Protein AF-A0A9X2A8V9-F1 (afdb_monomer)

Organism: NCBI:txid2904124

Radius of gyration: 22.28 Å; Cα contacts (8 Å, |Δi|>4): 274; chains: 1; bounding box: 49×91×39 Å

Foldseek 3Di:
DDDDDDDDDDPPPPPPPPPPPPPPDPDFDDDPPALAPQEGDDPLLVVLLSVLVVLPVVCRDAHEYEDEDADPDLDQKAKDWDPVQLPPDLRRTHMYIYGHCFPDDPRHTDHPNPDDSLLSSLVSQLNVLLVVVSSPAHSVRRVVLVVCCVVPLVSQLVSSASSLLSSLLSVSLVSNLVNLCCQLPDPRHDPVSNVSCVSRYQDNVSSVVSNCVNVVVVD

Structure (mmCIF, N/CA/C/O backbone):
data_AF-A0A9X2A8V9-F1
#
_entry.id   AF-A0A9X2A8V9-F1
#
loop_
_atom_site.group_PDB
_atom_site.id
_atom_site.type_symbol
_atom_site.label_atom_id
_atom_site.label_alt_id
_atom_site.label_comp_id
_atom_site.label_asym_id
_atom_sit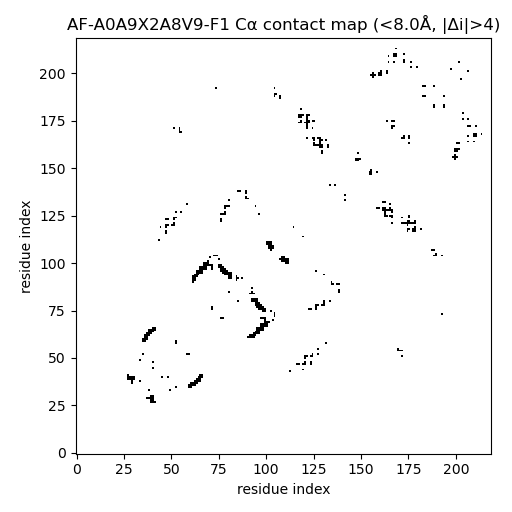e.label_entity_id
_atom_site.label_seq_id
_atom_site.pdbx_PDB_ins_code
_atom_site.Cartn_x
_atom_site.Cartn_y
_atom_site.Cartn_z
_atom_site.occupancy
_atom_site.B_iso_or_equiv
_atom_site.auth_seq_id
_atom_site.auth_comp_id
_atom_site.auth_asym_id
_atom_site.auth_atom_id
_atom_site.pdbx_PDB_model_num
ATOM 1 N N . MET A 1 1 ? -28.757 69.233 1.782 1.00 36.19 1 MET A N 1
ATOM 2 C CA . MET A 1 1 ? -30.141 68.825 1.455 1.00 36.19 1 MET A CA 1
ATOM 3 C C . MET A 1 1 ? -30.073 67.734 0.395 1.00 36.19 1 MET A C 1
ATOM 5 O O . MET A 1 1 ? -29.399 67.976 -0.590 1.00 36.19 1 MET A O 1
ATOM 9 N N . THR A 1 2 ? -30.725 66.585 0.662 1.00 38.69 2 THR A N 1
ATOM 10 C CA . THR A 1 2 ? -31.370 65.618 -0.277 1.00 38.69 2 THR A CA 1
ATOM 11 C C . THR A 1 2 ? -30.566 65.079 -1.477 1.00 38.69 2 THR A C 1
ATOM 13 O O . THR A 1 2 ? -30.021 65.858 -2.235 1.00 38.69 2 THR A O 1
ATOM 16 N N . GLY A 1 3 ? -30.501 63.793 -1.829 1.00 37.38 3 GLY A N 1
ATOM 17 C CA . GLY A 1 3 ? -31.168 62.540 -1.446 1.00 37.38 3 GLY A CA 1
ATOM 18 C C . GLY A 1 3 ? -30.618 61.442 -2.394 1.00 37.38 3 GLY A C 1
ATOM 19 O O . GLY A 1 3 ? -30.235 61.748 -3.515 1.00 37.38 3 GLY A O 1
ATOM 20 N N . ILE A 1 4 ? -30.217 60.267 -1.903 1.00 47.44 4 ILE A N 1
ATOM 21 C CA . ILE A 1 4 ? -30.904 58.956 -1.986 1.00 47.44 4 ILE A CA 1
ATOM 22 C C . ILE A 1 4 ? -31.506 58.578 -3.370 1.00 47.44 4 ILE A C 1
ATOM 24 O O . ILE A 1 4 ? -32.331 59.301 -3.913 1.00 47.44 4 ILE A O 1
ATOM 28 N N . ILE A 1 5 ? -31.209 57.322 -3.769 1.00 45.75 5 ILE A N 1
ATOM 29 C CA . ILE A 1 5 ? -31.973 56.314 -4.563 1.00 45.75 5 ILE A CA 1
ATOM 30 C C . ILE A 1 5 ? -31.360 56.015 -5.960 1.00 45.75 5 ILE A C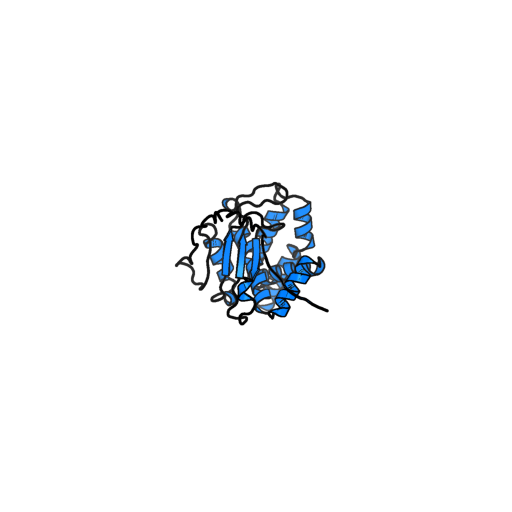 1
ATOM 32 O O . ILE A 1 5 ? -31.379 56.871 -6.826 1.00 45.75 5 ILE A O 1
ATOM 36 N N . ARG A 1 6 ? -30.634 54.901 -6.205 1.00 41.84 6 ARG A N 1
ATOM 37 C CA . ARG A 1 6 ? -30.966 53.448 -6.372 1.00 41.84 6 ARG A CA 1
ATOM 38 C C . ARG A 1 6 ? -31.572 53.044 -7.740 1.00 41.84 6 ARG A C 1
ATOM 40 O O . ARG A 1 6 ? -32.564 53.630 -8.149 1.00 41.84 6 ARG A O 1
ATOM 47 N N . LYS A 1 7 ? -31.077 51.891 -8.254 1.00 39.25 7 LYS A N 1
ATOM 48 C CA . LYS A 1 7 ? -31.520 50.996 -9.373 1.00 39.25 7 LYS A CA 1
ATOM 49 C C . LYS A 1 7 ? -30.733 51.188 -10.689 1.00 39.25 7 LYS A C 1
ATOM 51 O O . LYS A 1 7 ? -30.450 52.315 -11.039 1.00 39.25 7 LYS A O 1
ATOM 56 N N . ALA A 1 8 ? -30.367 50.179 -11.486 1.00 39.53 8 ALA A N 1
ATOM 57 C CA . ALA A 1 8 ? -30.528 48.721 -11.454 1.00 39.53 8 ALA A CA 1
ATOM 58 C C . ALA A 1 8 ? -29.694 48.093 -12.606 1.00 39.53 8 ALA A C 1
ATOM 60 O O . ALA A 1 8 ? -29.621 48.669 -13.681 1.00 39.53 8 ALA A O 1
ATOM 61 N N . TYR A 1 9 ? -29.105 46.922 -12.336 1.00 42.91 9 TYR A N 1
ATOM 62 C CA . TYR A 1 9 ? -28.794 45.768 -13.205 1.00 42.91 9 TYR A CA 1
ATOM 63 C C . TYR A 1 9 ? -28.536 45.931 -14.717 1.00 42.91 9 TYR A C 1
ATOM 65 O O . TYR A 1 9 ? -29.448 46.255 -15.459 1.00 42.91 9 TYR A O 1
ATOM 73 N N . PHE A 1 10 ? -27.366 45.451 -15.168 1.00 39.09 10 PHE A N 1
ATOM 74 C CA . PHE A 1 10 ? -27.235 44.478 -16.272 1.00 39.09 10 PHE A CA 1
ATOM 75 C C . PHE A 1 10 ? -25.863 43.775 -16.164 1.00 39.09 10 PHE A C 1
ATOM 77 O O . PHE A 1 10 ? -24.894 44.153 -16.813 1.00 39.09 10 PHE A O 1
ATOM 84 N N . ILE A 1 11 ? -25.754 42.759 -15.299 1.00 43.91 11 ILE A N 1
ATOM 85 C CA . ILE A 1 11 ? -24.685 41.755 -15.422 1.00 43.91 11 ILE A CA 1
ATOM 86 C C . ILE A 1 11 ? -25.265 40.667 -16.316 1.00 43.91 11 ILE A C 1
ATOM 88 O O . ILE A 1 11 ? -26.129 39.898 -15.897 1.00 43.91 11 ILE A O 1
ATOM 92 N N . LEU A 1 12 ? -24.842 40.665 -17.576 1.00 40.31 12 LEU A N 1
ATOM 93 C CA . LEU A 1 12 ? -25.183 39.627 -18.533 1.00 40.31 12 LEU A CA 1
ATOM 94 C C . LEU A 1 12 ? -24.404 38.360 -18.145 1.00 40.31 12 LEU A C 1
ATOM 96 O O . LEU A 1 12 ? 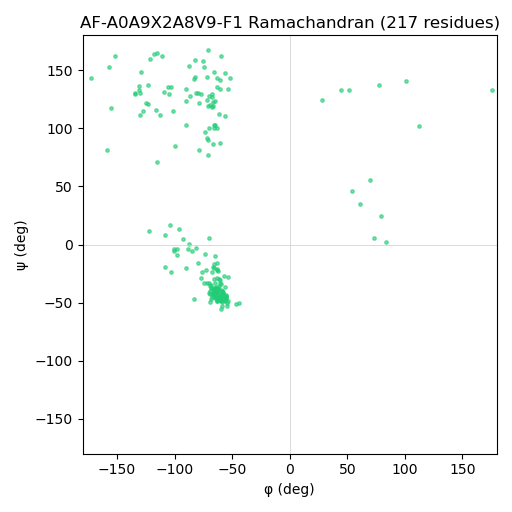-23.249 38.177 -18.521 1.00 40.31 12 LEU A O 1
ATOM 100 N N . SER A 1 13 ? -25.025 37.510 -17.329 1.00 40.19 13 SER A N 1
ATOM 101 C CA . SER A 1 13 ? -24.528 36.171 -17.020 1.00 40.19 13 SER A CA 1
ATOM 102 C C . SER A 1 13 ? -24.563 35.318 -18.285 1.00 40.19 13 SER A C 1
ATOM 104 O O . SER A 1 13 ? -25.607 34.788 -18.661 1.00 40.19 13 SER A O 1
ATOM 106 N N . PHE A 1 14 ? -23.416 35.165 -18.941 1.00 42.00 14 PHE A N 1
ATOM 107 C CA . PHE A 1 14 ? -23.237 34.185 -20.004 1.00 42.00 14 PHE A CA 1
ATOM 108 C C . PHE A 1 14 ? -23.020 32.808 -19.354 1.00 42.00 14 PHE A C 1
ATOM 110 O O . PHE A 1 14 ? -21.895 32.359 -19.141 1.00 42.00 14 PHE A O 1
ATOM 117 N N . PHE A 1 15 ? -24.115 32.150 -18.963 1.00 40.72 15 PHE A N 1
ATOM 118 C CA . PHE A 1 15 ? -24.100 30.726 -18.625 1.00 40.72 15 PHE A CA 1
ATOM 119 C C . PHE A 1 15 ? -23.918 29.939 -19.926 1.00 40.72 15 PHE A C 1
ATOM 121 O O . PHE A 1 15 ? -24.884 29.579 -20.596 1.00 40.72 15 PHE A O 1
ATOM 128 N N . ILE A 1 16 ? -22.666 29.676 -20.301 1.00 43.78 16 ILE A N 1
ATOM 129 C CA . ILE A 1 16 ? -22.372 28.626 -21.276 1.00 43.78 16 ILE A CA 1
ATOM 130 C C . ILE A 1 16 ? -22.666 27.306 -20.569 1.00 43.78 16 ILE A C 1
ATOM 132 O O . ILE A 1 16 ? -21.883 26.830 -19.747 1.00 43.78 16 ILE A O 1
ATOM 136 N N . LEU A 1 17 ? -23.834 26.741 -20.869 1.00 44.97 17 LEU A N 1
ATOM 137 C CA . LEU A 1 17 ? -24.154 25.340 -20.631 1.00 44.97 17 LEU A CA 1
ATOM 138 C C . LEU A 1 17 ? -23.157 24.493 -21.428 1.00 44.97 17 LEU A C 1
ATOM 140 O O . LEU A 1 17 ? -23.402 24.133 -22.575 1.00 44.97 17 LEU A O 1
ATOM 144 N N . VAL A 1 18 ? -22.009 24.194 -20.823 1.00 45.31 18 VAL A N 1
ATOM 145 C CA . VAL A 1 18 ? -21.179 23.076 -21.264 1.00 45.31 18 VAL A CA 1
ATOM 146 C C . VAL A 1 18 ? -21.998 21.823 -20.964 1.00 45.31 18 VAL A C 1
ATOM 148 O O . VAL A 1 18 ? -22.324 21.594 -19.795 1.00 45.31 18 VAL A O 1
ATOM 151 N N . PRO A 1 19 ? -22.367 21.006 -21.965 1.00 47.12 19 PRO A N 1
ATOM 152 C CA . PRO A 1 19 ? -22.967 19.718 -21.687 1.00 47.12 19 PRO A CA 1
ATOM 153 C C . PRO A 1 19 ? -21.919 18.925 -20.913 1.00 47.12 19 PRO A C 1
ATOM 155 O O . PRO A 1 19 ? -20.855 18.598 -21.442 1.00 47.12 19 PRO A O 1
ATOM 158 N N . ALA A 1 20 ? -22.192 18.653 -19.638 1.00 49.78 20 ALA A N 1
ATOM 159 C CA . ALA A 1 20 ? -21.410 17.710 -18.866 1.00 49.78 20 ALA A CA 1
ATOM 160 C C . ALA A 1 20 ? -21.647 16.330 -19.488 1.00 49.78 20 ALA A C 1
ATOM 162 O O . ALA A 1 20 ? -22.553 15.600 -19.093 1.00 49.78 20 ALA A O 1
ATOM 163 N N . CYS A 1 21 ? -20.853 15.990 -20.503 1.00 35.28 21 CYS A N 1
ATOM 164 C CA . CYS A 1 21 ? -20.763 14.640 -21.025 1.00 35.28 21 CYS A CA 1
ATOM 165 C C . CYS A 1 21 ? -20.039 13.806 -19.960 1.00 35.28 21 CYS A C 1
ATOM 167 O O . CYS A 1 21 ? -18.835 13.564 -20.021 1.00 35.28 21 CYS A O 1
ATOM 169 N N . TYR A 1 22 ? -20.770 13.453 -18.901 1.00 42.91 22 TYR A N 1
ATOM 170 C CA . TYR A 1 22 ? -20.354 12.429 -17.961 1.00 42.91 22 TYR A CA 1
ATOM 171 C C . TYR A 1 22 ? -20.355 11.122 -18.745 1.00 42.91 22 TYR A C 1
ATOM 173 O O . TYR A 1 22 ? -21.410 10.552 -19.016 1.00 42.91 22 TYR A O 1
ATOM 181 N N . SER A 1 23 ? -19.172 10.646 -19.132 1.00 38.19 23 SER A N 1
ATOM 182 C CA . SER A 1 23 ? -19.028 9.271 -19.594 1.00 38.19 23 SER A CA 1
ATOM 183 C C . SER A 1 23 ? -19.557 8.360 -18.484 1.00 38.19 23 SER A C 1
ATOM 185 O O . SER A 1 23 ? -18.945 8.283 -17.412 1.00 38.19 23 SER A O 1
ATOM 187 N N . GLN A 1 24 ? -20.698 7.707 -18.706 1.00 37.47 24 GLN A N 1
ATOM 188 C CA . GLN A 1 24 ? -21.200 6.667 -17.817 1.00 37.47 24 GLN A CA 1
ATOM 189 C C . GLN A 1 24 ? -20.186 5.519 -17.842 1.00 37.47 24 GLN A C 1
ATOM 191 O O . GLN A 1 24 ? -20.123 4.741 -18.789 1.00 37.47 24 GLN A O 1
ATOM 196 N N . GLN A 1 25 ? -19.330 5.448 -16.821 1.00 48.03 25 GLN A N 1
ATOM 197 C CA . GLN A 1 25 ? -18.612 4.213 -16.527 1.00 48.03 25 GLN A CA 1
ATOM 198 C C . GLN A 1 25 ? -19.674 3.164 -16.152 1.00 48.03 25 GLN A C 1
ATOM 200 O O . GLN A 1 25 ? -20.588 3.507 -15.395 1.00 48.03 25 GLN A O 1
ATOM 205 N N . PRO A 1 26 ? -19.593 1.921 -16.658 1.00 43.91 26 PRO A N 1
ATOM 206 C CA . PRO A 1 26 ? -20.508 0.866 -16.238 1.00 43.91 26 PRO A CA 1
ATOM 207 C C . PRO A 1 26 ? -20.473 0.746 -14.711 1.00 43.91 26 PRO A C 1
ATOM 209 O O . PRO A 1 26 ? -19.400 0.795 -14.103 1.00 43.91 26 PRO A O 1
ATOM 212 N N . SER A 1 27 ? -21.646 0.658 -14.079 1.00 47.12 27 SER A N 1
ATOM 213 C CA . SER A 1 27 ? -21.747 0.538 -12.626 1.00 47.12 27 SER A CA 1
ATOM 214 C C . SER A 1 27 ? -21.122 -0.786 -12.192 1.00 47.12 27 SER A C 1
ATOM 216 O O . SER A 1 27 ? -21.726 -1.842 -12.369 1.00 47.12 27 SER A O 1
ATOM 218 N N . MET A 1 28 ? -19.904 -0.738 -11.655 1.00 60.75 28 MET A N 1
ATOM 219 C CA . MET A 1 28 ? -19.246 -1.913 -11.088 1.00 60.75 28 MET A CA 1
ATOM 220 C C . MET A 1 28 ? -19.971 -2.308 -9.797 1.00 60.75 28 MET A C 1
ATOM 222 O O . MET A 1 28 ? -20.190 -1.464 -8.925 1.00 60.75 28 MET A O 1
ATOM 226 N N . GLN A 1 29 ? -20.366 -3.574 -9.689 1.00 66.25 29 GLN A N 1
ATOM 227 C CA . GLN A 1 29 ? -21.054 -4.135 -8.525 1.00 66.25 29 GLN A CA 1
ATOM 228 C C . GLN A 1 29 ? -20.146 -5.127 -7.793 1.00 66.25 29 GLN A C 1
ATOM 230 O O . GLN A 1 29 ? -19.138 -5.583 -8.334 1.00 66.25 29 GLN A O 1
ATOM 235 N N . GLN A 1 30 ? -20.486 -5.433 -6.540 1.00 68.94 30 GLN A N 1
ATOM 236 C CA . GLN A 1 30 ? -19.860 -6.542 -5.827 1.00 68.94 30 GLN A CA 1
ATOM 237 C C . GLN A 1 30 ? -20.137 -7.832 -6.593 1.00 68.94 30 GLN A C 1
ATOM 239 O O . GLN A 1 30 ? -21.270 -8.073 -6.994 1.00 68.94 30 GLN A O 1
ATOM 244 N N . LYS A 1 31 ? -19.112 -8.659 -6.785 1.00 68.69 31 LYS A N 1
ATOM 245 C CA . LYS A 1 31 ? -19.283 -9.959 -7.426 1.00 68.69 31 LYS A CA 1
ATOM 246 C C . LYS A 1 31 ? -19.587 -11.026 -6.378 1.00 68.69 31 LYS A C 1
ATOM 248 O O . LYS A 1 31 ? -18.943 -11.100 -5.332 1.00 68.69 31 LYS A O 1
ATOM 253 N N . ASP A 1 32 ? -20.591 -11.844 -6.661 1.00 62.97 32 ASP A N 1
ATOM 254 C CA . ASP A 1 32 ? -21.223 -12.724 -5.667 1.00 62.97 32 ASP A CA 1
ATOM 255 C C . ASP A 1 32 ? -20.270 -13.776 -5.082 1.00 62.97 32 ASP A C 1
ATOM 257 O O . ASP A 1 32 ? -20.468 -14.260 -3.973 1.00 62.97 32 ASP A O 1
ATOM 261 N N . SER A 1 33 ? -19.183 -14.098 -5.790 1.00 64.94 33 SER A N 1
ATOM 262 C CA . SER A 1 33 ? -18.171 -15.038 -5.306 1.00 64.94 33 SER A CA 1
ATOM 263 C C . SER A 1 33 ? -17.256 -14.491 -4.196 1.00 64.94 33 SER A C 1
ATOM 265 O O . SER A 1 33 ? -16.468 -15.264 -3.649 1.00 64.94 33 SER A O 1
ATOM 267 N N . LEU A 1 34 ? -17.296 -13.191 -3.850 1.00 68.56 34 LEU A N 1
ATOM 268 C CA . LEU A 1 34 ? -16.462 -12.664 -2.758 1.00 68.56 34 LEU A CA 1
ATOM 269 C C . LEU A 1 34 ? -17.116 -13.030 -1.433 1.00 68.56 34 LEU A C 1
ATOM 271 O O . LEU A 1 34 ? -18.196 -12.549 -1.107 1.00 68.56 34 LEU A O 1
ATOM 275 N N . LYS A 1 35 ? -16.375 -13.748 -0.588 1.00 76.56 35 LYS A N 1
ATOM 276 C CA . LYS A 1 35 ? -16.719 -13.917 0.834 1.00 76.56 35 LYS A CA 1
ATOM 277 C C . LYS A 1 35 ? -16.538 -12.628 1.662 1.00 76.56 35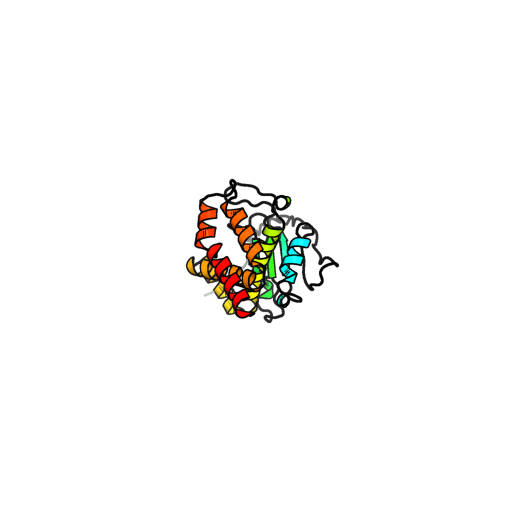 LYS A C 1
ATOM 279 O O . LYS A 1 35 ? -16.6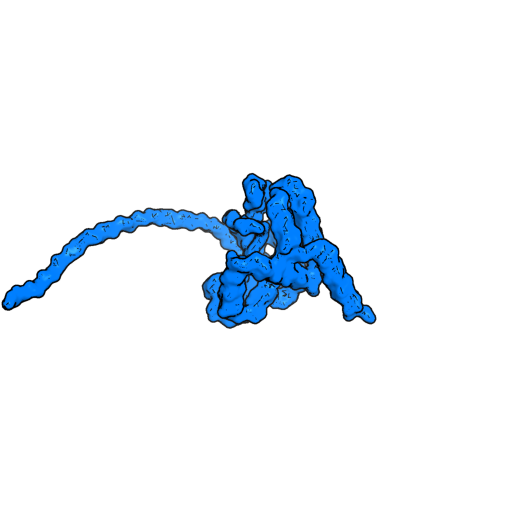59 -12.659 2.886 1.00 76.56 35 LYS A O 1
ATOM 284 N N . PHE A 1 36 ? -16.221 -11.512 1.003 1.00 79.50 36 PHE A N 1
ATOM 285 C CA . PHE A 1 36 ? -16.005 -10.191 1.584 1.00 79.50 36 PHE A CA 1
ATOM 286 C C . PHE A 1 36 ? -17.186 -9.282 1.276 1.00 79.50 36 PHE A C 1
ATOM 288 O O . PHE A 1 36 ? -17.627 -9.189 0.133 1.00 79.50 36 PHE A O 1
ATOM 295 N N . ASN A 1 37 ? -17.637 -8.549 2.287 1.00 85.94 37 ASN A N 1
ATOM 296 C CA . ASN A 1 37 ? -18.744 -7.617 2.148 1.00 85.94 37 ASN A CA 1
ATOM 297 C C . ASN A 1 37 ? -18.241 -6.242 1.697 1.00 85.94 37 ASN A C 1
ATOM 299 O O . ASN A 1 37 ? -17.110 -5.846 2.001 1.00 85.94 37 ASN A O 1
ATOM 303 N N . ASN A 1 38 ? -19.106 -5.476 1.030 1.00 90.44 38 ASN A N 1
ATOM 304 C CA . ASN A 1 38 ? -18.871 -4.074 0.673 1.00 90.44 38 ASN A CA 1
ATOM 305 C C . ASN A 1 38 ? -17.651 -3.864 -0.242 1.00 90.44 38 ASN A C 1
ATOM 307 O O . ASN A 1 38 ? -16.940 -2.861 -0.120 1.00 90.44 38 ASN A O 1
ATOM 311 N N . LYS A 1 39 ? -17.387 -4.816 -1.143 1.00 94.12 39 LYS A N 1
ATOM 312 C CA . LYS A 1 39 ? -16.274 -4.744 -2.096 1.00 94.12 39 LYS A CA 1
ATOM 313 C C . LYS A 1 39 ? -16.797 -4.521 -3.501 1.00 94.12 39 LYS A C 1
ATOM 315 O O . LYS A 1 39 ? -17.669 -5.247 -3.954 1.00 94.12 39 LYS A O 1
ATOM 320 N N . ILE A 1 40 ? -16.233 -3.552 -4.206 1.00 94.69 40 ILE A N 1
ATOM 321 C CA . ILE A 1 40 ? -16.482 -3.358 -5.638 1.00 94.69 40 ILE A CA 1
ATOM 322 C C . ILE A 1 40 ? -15.153 -3.578 -6.341 1.00 94.69 40 ILE A C 1
ATOM 324 O O . ILE A 1 40 ? -14.209 -2.834 -6.087 1.00 94.69 40 ILE A O 1
ATOM 328 N N . VAL A 1 41 ? -15.070 -4.606 -7.182 1.00 93.19 41 VAL A N 1
ATOM 329 C CA . VAL A 1 41 ? -13.819 -5.047 -7.807 1.00 93.19 41 VAL A CA 1
ATOM 330 C C . VAL A 1 41 ? -14.058 -5.294 -9.300 1.00 93.19 41 VAL A C 1
ATOM 332 O O . VAL A 1 41 ? -15.008 -6.001 -9.633 1.00 93.19 41 VAL A O 1
ATOM 335 N N . PRO A 1 42 ? -13.229 -4.746 -10.206 1.00 90.56 42 PRO A N 1
ATOM 336 C CA . PRO A 1 42 ? -13.294 -5.070 -11.626 1.00 90.56 42 PRO A CA 1
ATOM 337 C C . PRO A 1 42 ? -13.042 -6.558 -11.895 1.00 90.56 42 PRO A C 1
ATOM 339 O O . PRO A 1 42 ? -12.137 -7.153 -11.312 1.00 90.56 42 PRO A O 1
ATOM 342 N N . ASP A 1 43 ? -13.776 -7.139 -12.847 1.00 88.44 43 ASP A N 1
ATOM 343 C CA . ASP A 1 43 ? -13.671 -8.570 -13.173 1.00 88.44 43 ASP A CA 1
ATOM 344 C C . ASP A 1 43 ? -12.257 -9.026 -13.538 1.00 88.44 43 ASP A C 1
ATOM 346 O O . ASP A 1 43 ? -11.850 -10.124 -13.165 1.00 88.44 43 ASP A O 1
ATOM 350 N N . VAL A 1 44 ? -11.508 -8.164 -14.226 1.00 88.50 44 VAL A N 1
ATOM 351 C CA . VAL A 1 44 ? -10.166 -8.451 -14.754 1.00 88.50 44 VAL A CA 1
ATOM 352 C C . VAL A 1 44 ? -9.093 -8.675 -13.685 1.00 88.50 44 VAL A C 1
ATOM 354 O O . VAL A 1 44 ? -8.075 -9.267 -14.000 1.00 88.50 44 VAL A O 1
ATOM 357 N N . ILE A 1 45 ? -9.315 -8.222 -12.447 1.00 91.44 45 ILE A N 1
ATOM 358 C CA . ILE A 1 45 ? -8.386 -8.415 -11.311 1.00 91.44 45 ILE A CA 1
ATOM 359 C C . ILE A 1 45 ? -9.050 -9.139 -10.140 1.00 91.44 45 ILE A C 1
ATOM 361 O O . ILE A 1 45 ? -8.581 -9.103 -9.002 1.00 91.44 45 ILE A O 1
ATOM 365 N N . TRP A 1 46 ? -10.235 -9.696 -10.380 1.00 92.12 46 TRP A N 1
ATOM 366 C CA . TRP A 1 46 ? -11.084 -10.226 -9.327 1.00 92.12 46 TRP A CA 1
ATOM 367 C C . TRP A 1 46 ? -10.375 -11.272 -8.468 1.00 92.12 46 TRP A C 1
ATOM 369 O O . TRP A 1 46 ? -10.523 -11.287 -7.245 1.00 92.12 46 TRP A O 1
ATOM 379 N N . ARG A 1 47 ? -9.648 -12.175 -9.129 1.00 93.25 47 ARG A N 1
ATOM 380 C CA . ARG A 1 47 ? -9.000 -13.315 -8.489 1.00 93.25 47 ARG A CA 1
ATOM 381 C C . ARG A 1 47 ? -7.862 -12.833 -7.599 1.00 93.25 47 ARG A C 1
ATOM 383 O O . ARG A 1 47 ? -7.797 -13.227 -6.442 1.00 93.25 47 ARG A O 1
ATOM 390 N N . GLU A 1 48 ? -7.040 -11.940 -8.125 1.00 96.06 48 GLU A N 1
ATOM 391 C CA . GLU A 1 48 ? -5.898 -11.319 -7.465 1.00 96.06 48 GLU A CA 1
ATOM 392 C C . GLU A 1 48 ? -6.363 -10.523 -6.243 1.00 96.06 48 GLU A C 1
ATOM 394 O O . GLU A 1 48 ? -5.856 -10.709 -5.139 1.00 96.06 48 GLU A O 1
ATOM 399 N N . ALA A 1 49 ? -7.407 -9.706 -6.413 1.00 96.06 49 ALA A N 1
ATOM 400 C CA . ALA A 1 49 ? -8.003 -8.946 -5.322 1.00 96.06 49 ALA A CA 1
ATOM 401 C C . ALA A 1 49 ? -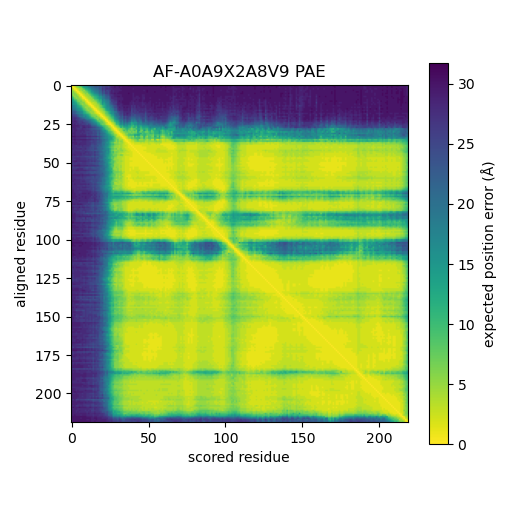8.605 -9.853 -4.241 1.00 96.06 49 ALA A C 1
ATOM 403 O O . ALA A 1 49 ? -8.487 -9.542 -3.058 1.00 96.06 49 ALA A O 1
ATOM 404 N N . TYR A 1 50 ? -9.244 -10.967 -4.618 1.00 95.25 50 TYR A N 1
ATOM 405 C CA . TYR A 1 50 ? -9.760 -11.940 -3.654 1.00 95.25 50 TYR A CA 1
ATOM 406 C C . TYR A 1 50 ? -8.641 -12.601 -2.851 1.00 95.25 50 TYR A C 1
ATOM 408 O O . TYR A 1 50 ? -8.765 -12.692 -1.630 1.00 95.25 50 TYR A O 1
ATOM 416 N N . VAL A 1 51 ? -7.566 -13.032 -3.520 1.00 97.00 51 VAL A N 1
ATOM 417 C CA . VAL A 1 51 ? -6.400 -13.620 -2.852 1.00 97.00 51 VAL A CA 1
ATOM 418 C C . VAL A 1 51 ? -5.811 -12.604 -1.886 1.00 97.00 51 VAL A C 1
ATOM 420 O O . VAL A 1 51 ? -5.804 -12.879 -0.693 1.00 97.00 51 VAL A O 1
ATOM 423 N N . ALA A 1 52 ? -5.455 -11.401 -2.342 1.00 98.12 52 ALA A N 1
ATOM 424 C CA . ALA A 1 52 ? -4.904 -10.368 -1.467 1.00 98.12 52 ALA A CA 1
ATOM 425 C C . ALA A 1 52 ? -5.831 -10.059 -0.277 1.00 98.12 52 ALA A C 1
ATOM 427 O O . ALA A 1 52 ? -5.388 -10.082 0.864 1.00 98.12 52 ALA A O 1
ATOM 428 N N . LEU A 1 53 ? -7.138 -9.865 -0.500 1.00 97.44 53 LEU A N 1
ATOM 429 C CA . LEU A 1 53 ? -8.102 -9.623 0.583 1.00 97.44 53 LEU A CA 1
ATOM 430 C C . LEU A 1 53 ? -8.178 -10.775 1.593 1.00 97.44 53 LEU A C 1
ATOM 432 O O . LEU A 1 53 ? -8.411 -10.511 2.770 1.00 97.44 53 LEU A O 1
ATOM 436 N N . SER A 1 54 ? -7.984 -12.028 1.164 1.00 96.38 54 SER A N 1
ATOM 437 C CA . SER A 1 54 ? -8.021 -13.198 2.054 1.00 96.38 54 SER A CA 1
ATOM 438 C C . SER A 1 54 ? -6.944 -13.175 3.141 1.00 96.38 54 SER A C 1
ATOM 440 O O . SER A 1 54 ? -7.168 -13.749 4.204 1.00 96.38 54 SER A O 1
ATOM 442 N N . HIS A 1 55 ? -5.856 -12.434 2.915 1.00 97.44 55 HIS A N 1
ATOM 443 C CA . HIS A 1 55 ? -4.803 -12.189 3.898 1.00 97.44 55 HIS A CA 1
ATOM 444 C C . HIS A 1 55 ? -5.166 -11.102 4.923 1.00 97.44 55 HIS A C 1
ATOM 446 O O . HIS A 1 55 ? -4.542 -11.051 5.972 1.00 97.44 55 HIS A O 1
ATOM 452 N N . TYR A 1 56 ? -6.196 -10.277 4.677 1.00 97.00 56 TYR A N 1
ATOM 453 C CA . TYR A 1 56 ? -6.632 -9.185 5.565 1.00 97.00 56 TYR A CA 1
ATOM 454 C C . TYR A 1 56 ? -8.049 -9.423 6.121 1.00 97.00 56 TYR A C 1
ATOM 456 O O . TYR A 1 56 ? -9.008 -8.737 5.722 1.00 97.00 56 TYR A O 1
ATOM 464 N N . PRO A 1 57 ? -8.243 -10.385 7.042 1.00 94.81 57 PRO A N 1
ATOM 465 C CA . PRO A 1 57 ? -9.554 -10.663 7.634 1.00 94.81 57 PRO A CA 1
ATOM 466 C C . PRO A 1 57 ? -10.180 -9.438 8.325 1.00 94.81 57 PRO A C 1
ATOM 468 O O . PRO A 1 57 ? -11.404 -9.288 8.350 1.00 94.81 57 PRO A O 1
ATOM 471 N N . GLU A 1 58 ? -9.373 -8.501 8.816 1.00 94.88 58 GLU A N 1
ATOM 472 C CA . GLU A 1 58 ? -9.789 -7.246 9.445 1.00 94.88 58 GLU A CA 1
ATOM 473 C C . GLU A 1 58 ? -10.495 -6.299 8.466 1.00 94.88 58 GLU A C 1
ATOM 475 O O . GLU A 1 58 ? -11.225 -5.394 8.883 1.00 94.88 58 GLU A O 1
ATOM 480 N N . LEU A 1 59 ? -10.288 -6.489 7.160 1.00 95.12 59 LEU A N 1
ATOM 481 C CA . LEU A 1 59 ? -10.925 -5.716 6.097 1.00 95.12 59 LEU A CA 1
ATOM 482 C C . LEU A 1 59 ? -12.211 -6.365 5.577 1.00 95.12 59 LEU A C 1
ATOM 484 O O . LEU A 1 59 ? -12.827 -5.813 4.657 1.00 95.12 59 LEU A O 1
ATOM 488 N N . LYS A 1 60 ? -12.672 -7.476 6.173 1.00 92.50 60 LYS A N 1
ATOM 489 C CA . LYS A 1 60 ? -13.861 -8.225 5.732 1.00 92.50 60 LYS A CA 1
ATOM 490 C C . LYS A 1 60 ? -15.072 -7.337 5.454 1.00 92.50 60 LYS A C 1
ATOM 492 O O . LYS A 1 60 ? -15.613 -7.383 4.349 1.00 92.50 60 LYS A O 1
ATOM 497 N N . ASP A 1 61 ? -15.426 -6.478 6.406 1.00 92.06 61 ASP A N 1
ATOM 498 C CA . ASP A 1 61 ? -16.602 -5.601 6.318 1.00 92.06 61 ASP A CA 1
ATOM 499 C C . ASP A 1 61 ? -16.276 -4.156 5.913 1.00 92.06 61 ASP A C 1
ATOM 501 O O . ASP A 1 61 ? -17.185 -3.362 5.658 1.00 92.06 61 ASP A O 1
ATOM 505 N N . THR A 1 62 ? -14.989 -3.812 5.804 1.00 93.56 62 THR A N 1
ATOM 506 C CA . THR A 1 62 ? -14.535 -2.477 5.394 1.00 93.56 62 THR A CA 1
ATOM 507 C C . THR A 1 62 ? -14.940 -2.190 3.945 1.00 93.56 62 THR A C 1
ATOM 509 O O . THR A 1 62 ? -14.548 -2.946 3.056 1.00 93.56 62 THR A O 1
ATOM 512 N N . PRO A 1 63 ? -15.675 -1.102 3.647 1.00 94.88 63 PRO A N 1
ATOM 513 C CA . PRO A 1 63 ? -16.009 -0.767 2.270 1.00 94.88 63 PRO A CA 1
ATOM 514 C C . PRO A 1 63 ? -14.776 -0.347 1.462 1.00 94.88 63 PRO A C 1
ATOM 516 O O . PRO A 1 63 ? -14.147 0.670 1.771 1.00 94.88 63 PRO A O 1
ATOM 519 N N . ILE A 1 64 ? -14.456 -1.094 0.405 1.00 96.69 64 ILE A N 1
ATOM 520 C CA . ILE A 1 64 ? -13.304 -0.840 -0.474 1.00 96.69 64 ILE A CA 1
ATOM 521 C C . ILE A 1 64 ? -13.770 -0.972 -1.917 1.00 96.69 64 ILE A C 1
ATOM 523 O O . ILE A 1 64 ? -14.413 -1.951 -2.295 1.00 96.69 64 ILE A O 1
ATOM 527 N N . GLU A 1 65 ? -13.453 0.026 -2.727 1.00 96.19 65 GLU A N 1
ATOM 528 C CA . GLU A 1 65 ? -13.814 0.031 -4.134 1.00 96.19 65 GLU A CA 1
ATOM 529 C C . GLU A 1 65 ? -12.575 0.226 -5.003 1.00 96.19 65 GLU A C 1
ATOM 531 O O . GLU A 1 65 ? -11.869 1.228 -4.897 1.00 96.19 65 GLU A O 1
ATOM 536 N N . PHE A 1 66 ? -12.341 -0.738 -5.883 1.00 95.56 66 PHE A N 1
ATOM 537 C CA . PHE A 1 66 ? -11.260 -0.734 -6.849 1.00 95.56 66 PHE A CA 1
ATOM 538 C C . PHE A 1 66 ? -11.765 -0.072 -8.128 1.00 95.56 66 PHE A C 1
ATOM 540 O O . PHE A 1 66 ? -12.789 -0.470 -8.691 1.00 95.56 66 PHE A O 1
ATOM 547 N N . ARG A 1 67 ? -11.078 0.975 -8.583 1.00 92.62 67 ARG A N 1
ATOM 548 C CA . ARG A 1 67 ? -11.470 1.718 -9.782 1.00 92.62 67 ARG A CA 1
ATOM 549 C C . ARG A 1 67 ? -10.307 1.908 -10.716 1.00 92.62 67 ARG A C 1
ATOM 551 O O . ARG A 1 67 ? -9.270 2.446 -10.347 1.00 92.62 67 ARG A O 1
ATOM 558 N N . PHE A 1 68 ? -10.566 1.625 -11.979 1.00 89.19 68 PHE A N 1
ATOM 559 C CA . PHE A 1 68 ? -9.691 2.088 -13.026 1.00 89.19 68 PHE A CA 1
ATOM 560 C C . PHE A 1 68 ? -9.747 3.607 -13.168 1.00 89.19 68 PHE A C 1
ATOM 562 O O . PHE A 1 68 ? -10.823 4.196 -13.297 1.00 89.19 68 PHE A O 1
ATOM 569 N N . LYS A 1 69 ? -8.578 4.239 -13.186 1.00 84.81 69 LYS A N 1
ATOM 570 C CA . LYS A 1 69 ? -8.419 5.675 -13.395 1.00 84.81 69 LYS A CA 1
ATOM 571 C C . LYS A 1 69 ? -7.354 5.890 -14.462 1.00 84.81 69 LYS A C 1
ATOM 573 O O . LYS A 1 69 ? -6.326 5.228 -14.453 1.00 84.81 69 LYS A O 1
ATOM 578 N N . LYS A 1 70 ? -7.611 6.803 -15.399 1.00 71.44 70 LYS A N 1
ATOM 579 C CA . LYS A 1 70 ? -6.577 7.253 -16.336 1.00 71.44 70 LYS A CA 1
ATOM 580 C C . LYS A 1 70 ? -5.665 8.230 -15.586 1.00 71.44 70 LYS A C 1
ATOM 582 O O . LYS A 1 70 ? -6.178 9.169 -14.974 1.00 71.44 70 LYS A O 1
ATOM 587 N N . ASN A 1 71 ? -4.353 8.022 -15.651 1.00 69.12 71 ASN A N 1
ATOM 588 C CA . ASN A 1 71 ? -3.317 8.941 -15.163 1.00 69.12 71 ASN A CA 1
ATOM 589 C C . ASN A 1 71 ? -3.227 9.081 -13.631 1.00 69.12 71 ASN A C 1
ATOM 591 O O . ASN A 1 71 ? -3.284 10.192 -13.090 1.00 69.12 71 ASN A O 1
ATOM 595 N N . ILE A 1 72 ? -3.050 7.974 -12.911 1.00 74.81 72 ILE A N 1
ATOM 596 C CA . ILE A 1 72 ? -2.453 8.031 -11.569 1.00 74.81 72 ILE A CA 1
ATOM 597 C C . ILE A 1 72 ? -0.981 8.402 -11.760 1.00 74.81 72 ILE A C 1
ATOM 599 O O . ILE A 1 72 ? -0.249 7.725 -12.479 1.00 74.81 72 ILE A O 1
ATOM 603 N N . LYS A 1 73 ? -0.564 9.527 -11.177 1.00 70.00 73 LYS A N 1
ATOM 604 C CA . LYS A 1 73 ? 0.805 10.027 -11.321 1.00 70.00 73 LYS A CA 1
ATOM 605 C C . LYS A 1 73 ? 1.715 9.278 -10.348 1.00 70.00 73 LYS A C 1
ATOM 607 O O . LYS A 1 73 ? 1.437 9.296 -9.155 1.00 70.00 73 LYS A O 1
ATOM 612 N N . LYS A 1 74 ? 2.845 8.760 -10.846 1.00 77.50 74 LYS A N 1
ATOM 613 C CA . LYS A 1 74 ? 3.973 8.205 -10.062 1.00 77.50 74 LYS A CA 1
ATOM 614 C C . LYS A 1 74 ? 3.754 6.835 -9.398 1.00 77.50 74 LYS A C 1
ATOM 616 O O . LYS A 1 74 ? 4.646 6.402 -8.673 1.00 77.50 74 LYS A O 1
ATOM 621 N N . SER A 1 75 ? 2.628 6.160 -9.630 1.00 81.12 75 SER A N 1
ATOM 622 C CA . SER A 1 75 ? 2.374 4.810 -9.106 1.00 81.12 75 SER A CA 1
ATOM 623 C C . SER A 1 75 ? 1.427 4.009 -10.006 1.00 81.12 75 SER A C 1
ATOM 625 O O . SER A 1 75 ? 0.743 4.568 -10.870 1.00 81.12 75 SER A O 1
ATOM 627 N N . PHE A 1 76 ? 1.417 2.684 -9.828 1.00 86.38 76 PHE A N 1
ATOM 628 C CA . PHE A 1 76 ? 0.533 1.775 -10.566 1.00 86.38 76 PHE A CA 1
ATOM 629 C C . PHE A 1 76 ? -0.855 1.710 -9.928 1.00 86.38 76 PHE A C 1
ATOM 631 O O . PHE A 1 76 ? -1.871 1.861 -10.614 1.00 86.38 76 PHE A O 1
ATOM 638 N N . MET A 1 77 ? -0.877 1.548 -8.605 1.00 92.31 77 MET A N 1
ATOM 639 C CA . MET A 1 77 ? -2.070 1.641 -7.782 1.00 92.31 77 MET A CA 1
ATOM 640 C C . MET A 1 77 ? -1.950 2.794 -6.779 1.00 92.31 77 MET A C 1
ATOM 642 O O . MET A 1 77 ? -0.891 3.409 -6.638 1.00 92.31 77 MET A O 1
ATOM 646 N N . GLN A 1 78 ? -3.082 3.189 -6.199 1.00 93.69 78 GLN A N 1
ATOM 647 C CA . GLN A 1 78 ? -3.121 4.196 -5.144 1.00 93.69 78 GLN A CA 1
ATOM 648 C C . GLN A 1 78 ? -4.369 4.037 -4.270 1.00 93.69 78 GLN A C 1
ATOM 650 O O . GLN A 1 78 ? -5.496 4.257 -4.734 1.00 93.69 78 GLN A O 1
ATOM 655 N N . ALA A 1 79 ? -4.171 3.756 -2.989 1.00 95.88 79 ALA A N 1
ATOM 656 C CA . ALA A 1 79 ? -5.198 3.755 -1.967 1.00 95.88 79 ALA A CA 1
ATOM 657 C C . ALA A 1 79 ? -5.475 5.171 -1.447 1.00 95.88 79 ALA A C 1
ATOM 659 O O . ALA A 1 79 ? -4.588 6.008 -1.290 1.00 95.88 79 ALA A O 1
ATOM 660 N N . GLN A 1 80 ? -6.741 5.453 -1.139 1.00 94.56 80 GLN A N 1
ATOM 661 C CA . GLN A 1 80 ? -7.130 6.668 -0.427 1.00 94.56 80 GLN A CA 1
ATOM 662 C C . GLN A 1 80 ? -8.484 6.516 0.287 1.00 94.56 80 GLN A C 1
ATOM 664 O O . GLN A 1 80 ? -9.373 5.794 -0.181 1.00 94.56 80 GLN A O 1
ATOM 669 N N . PRO A 1 81 ? -8.724 7.252 1.385 1.00 94.06 81 PRO A N 1
ATOM 670 C CA . PRO A 1 81 ? -10.064 7.402 1.941 1.00 94.06 81 PRO A CA 1
ATOM 671 C C . PRO A 1 81 ? -11.003 8.112 0.952 1.00 94.06 81 PRO A C 1
ATOM 673 O O . PRO A 1 81 ? -10.621 9.078 0.288 1.00 94.06 81 PRO A O 1
ATOM 676 N N . LYS A 1 82 ? -12.281 7.715 0.893 1.00 92.75 82 LYS A N 1
ATOM 677 C CA . LYS A 1 82 ? -13.297 8.522 0.196 1.00 92.75 82 LYS A CA 1
ATOM 678 C C . LYS A 1 82 ? -13.501 9.832 0.958 1.00 92.75 82 LYS A C 1
ATOM 680 O O . LYS A 1 82 ? -13.907 9.809 2.119 1.00 92.75 82 LYS A O 1
ATOM 685 N N . ILE A 1 83 ? -13.295 10.968 0.286 1.00 82.00 83 ILE A N 1
ATOM 686 C CA . ILE A 1 83 ? -13.328 12.302 0.912 1.00 82.00 83 ILE A CA 1
ATOM 687 C C . ILE A 1 83 ? -14.649 12.570 1.652 1.00 82.00 83 ILE A C 1
ATOM 689 O O . ILE A 1 83 ? -14.638 12.971 2.813 1.00 82.00 83 ILE A O 1
ATOM 693 N N . GLY A 1 84 ? -15.794 12.238 1.044 1.00 76.25 84 GLY A N 1
ATOM 694 C CA . GLY A 1 84 ? -17.114 12.385 1.682 1.00 76.25 84 GLY A CA 1
ATOM 695 C C . GLY A 1 84 ? -17.339 11.492 2.916 1.00 76.25 84 GLY A C 1
ATOM 696 O O . GLY A 1 84 ? -18.325 11.655 3.630 1.00 76.25 84 GLY A O 1
ATOM 697 N N . GLY A 1 85 ? -16.441 10.538 3.179 1.00 73.88 85 GLY A N 1
ATOM 698 C CA . GLY A 1 85 ? -16.470 9.643 4.334 1.00 73.88 85 GLY A CA 1
ATOM 699 C C . GLY A 1 85 ? -15.572 10.069 5.499 1.00 73.88 85 GLY A C 1
ATOM 700 O O . GLY A 1 85 ? -15.691 9.478 6.568 1.00 73.88 85 GLY A O 1
ATOM 701 N N . LEU A 1 86 ? -14.706 11.080 5.344 1.00 78.06 86 LEU A N 1
ATOM 702 C CA . LEU A 1 86 ? -13.727 11.474 6.375 1.00 78.06 86 LEU A CA 1
ATOM 703 C C . LEU A 1 86 ? -14.374 11.929 7.694 1.00 78.06 86 LEU A C 1
ATOM 705 O O . LEU A 1 86 ? -13.803 11.705 8.762 1.00 78.06 86 LEU A O 1
ATOM 709 N N . PHE A 1 87 ? -15.579 12.503 7.643 1.00 77.50 87 PHE A N 1
ATOM 710 C CA . PHE A 1 87 ? -16.341 12.930 8.827 1.00 77.50 87 PHE A CA 1
ATOM 711 C C . PHE A 1 87 ? -17.179 11.811 9.465 1.00 77.50 87 PHE A C 1
ATOM 713 O O . PHE A 1 87 ? -17.776 12.007 10.523 1.00 77.50 87 PHE A O 1
ATOM 720 N N . LYS A 1 88 ? -17.236 10.622 8.851 1.00 82.62 88 LYS A N 1
ATOM 721 C CA . LYS A 1 88 ? -17.921 9.466 9.439 1.00 82.62 88 LYS A CA 1
ATOM 722 C C . LYS A 1 88 ? -17.076 8.860 10.564 1.00 82.62 88 LYS A C 1
ATOM 724 O O . LYS A 1 88 ? -15.849 8.989 10.593 1.00 82.62 88 LYS A O 1
ATOM 729 N N . LYS A 1 89 ? -17.737 8.127 11.471 1.00 83.81 89 LYS A N 1
ATOM 730 C CA . LYS A 1 89 ? -17.061 7.262 12.456 1.00 83.81 89 LYS A CA 1
ATOM 731 C C . LYS A 1 89 ? -16.079 6.334 11.732 1.00 83.81 89 LYS A C 1
ATOM 733 O O . LYS A 1 89 ? -16.417 5.845 10.657 1.00 83.81 89 LYS A O 1
ATOM 738 N N . ARG A 1 90 ? -14.917 6.049 12.339 1.00 85.25 90 ARG A N 1
ATOM 739 C CA . ARG A 1 90 ? -13.839 5.216 11.755 1.00 85.25 90 ARG A CA 1
ATOM 740 C C . ARG A 1 90 ? -14.363 3.945 11.073 1.00 85.25 90 ARG A C 1
ATOM 742 O O . ARG A 1 90 ? -14.108 3.746 9.894 1.00 85.25 90 ARG A O 1
ATOM 749 N N . LYS A 1 91 ? -15.205 3.174 11.771 1.00 82.75 91 LYS A N 1
ATOM 750 C CA . LYS A 1 91 ? -15.820 1.929 11.273 1.00 82.75 91 LYS A CA 1
ATOM 751 C C . LYS A 1 91 ? -16.757 2.072 10.060 1.00 82.75 91 LYS A C 1
ATOM 753 O O . LYS A 1 91 ? -17.084 1.080 9.431 1.00 82.75 91 LYS A O 1
ATOM 758 N N . ASN A 1 92 ? -17.202 3.289 9.747 1.00 85.62 92 ASN A N 1
ATOM 759 C CA . ASN A 1 92 ? -18.115 3.590 8.638 1.00 85.62 92 ASN A CA 1
ATOM 760 C C . ASN A 1 92 ? -17.402 4.314 7.481 1.00 85.62 92 ASN A C 1
ATOM 762 O O . ASN A 1 92 ? -18.063 4.845 6.580 1.00 85.62 92 ASN A O 1
ATOM 766 N N . ARG A 1 93 ? -16.070 4.428 7.537 1.00 92.56 93 ARG A N 1
ATOM 767 C CA . ARG A 1 93 ? -15.278 4.989 6.444 1.00 92.56 93 ARG A CA 1
ATOM 768 C C . ARG A 1 93 ? -15.183 3.981 5.311 1.00 92.56 93 ARG A C 1
ATOM 770 O O . ARG A 1 93 ? -15.262 2.779 5.514 1.00 92.56 93 ARG A O 1
ATOM 777 N N . SER A 1 94 ? -15.019 4.509 4.113 1.00 94.38 94 SER A N 1
ATOM 778 C CA . SER A 1 94 ? -14.914 3.742 2.879 1.00 94.38 94 SER A CA 1
ATOM 779 C C . SER A 1 94 ? -13.687 4.201 2.115 1.00 94.38 94 SER A C 1
ATOM 781 O O . SER A 1 94 ? -13.373 5.396 2.141 1.00 94.38 94 SER A O 1
ATOM 783 N N . TYR A 1 95 ? -13.065 3.289 1.388 1.00 96.62 95 TYR A N 1
ATOM 784 C CA . TYR A 1 95 ? -11.791 3.507 0.720 1.00 96.62 95 TYR A CA 1
ATOM 785 C C . TYR A 1 95 ? -11.917 3.282 -0.785 1.00 96.62 95 TYR A C 1
ATOM 787 O O . TYR A 1 95 ? -12.873 2.665 -1.268 1.00 96.62 95 TYR A O 1
ATOM 795 N N . LEU A 1 96 ? -10.971 3.847 -1.523 1.00 96.50 96 LEU A N 1
ATOM 796 C CA . LEU A 1 96 ? -10.786 3.638 -2.950 1.00 96.50 96 LEU A CA 1
ATOM 797 C C . LEU A 1 96 ? -9.375 3.122 -3.177 1.00 96.50 96 LEU A C 1
ATOM 799 O O . LEU A 1 96 ? -8.447 3.674 -2.595 1.00 96.50 96 LEU A O 1
ATOM 803 N N . ILE A 1 97 ? -9.239 2.136 -4.053 1.00 97.06 97 ILE A N 1
ATOM 804 C CA . ILE A 1 97 ? -7.961 1.757 -4.650 1.00 97.06 97 ILE A CA 1
ATOM 805 C C . ILE A 1 97 ? -8.068 2.102 -6.129 1.00 97.06 97 ILE A C 1
ATOM 807 O O . ILE A 1 97 ? -8.878 1.531 -6.862 1.00 97.06 97 ILE A O 1
ATOM 811 N N . PHE A 1 98 ? -7.315 3.105 -6.561 1.00 94.12 98 PHE A N 1
ATOM 812 C CA . PHE A 1 98 ? -7.210 3.424 -7.973 1.00 94.12 98 PHE A CA 1
ATOM 813 C C . PHE A 1 98 ? -6.176 2.532 -8.636 1.00 94.12 98 PHE A C 1
ATOM 815 O O . PHE A 1 98 ? -5.143 2.251 -8.047 1.00 94.12 98 PHE A O 1
ATOM 822 N N . ILE A 1 99 ? -6.461 2.128 -9.869 1.00 90.06 99 ILE A N 1
ATOM 823 C CA . ILE A 1 99 ? -5.585 1.291 -10.683 1.00 90.06 99 ILE A CA 1
ATOM 824 C C . ILE A 1 99 ? -5.439 1.950 -12.046 1.00 90.06 99 ILE A C 1
ATOM 826 O O . ILE A 1 99 ? -6.433 2.333 -12.677 1.00 90.06 99 ILE A O 1
ATOM 830 N N . ASN A 1 100 ? -4.207 2.095 -12.509 1.00 83.94 100 ASN A N 1
ATOM 831 C CA . ASN A 1 100 ? -3.947 2.524 -13.872 1.00 83.94 100 ASN A CA 1
ATOM 832 C C . ASN A 1 100 ? -4.307 1.384 -14.842 1.00 83.94 100 ASN A C 1
ATOM 834 O O . ASN A 1 100 ? -3.800 0.276 -14.713 1.00 83.94 100 ASN A O 1
ATOM 838 N N . LYS A 1 101 ? -5.192 1.644 -15.821 1.00 69.69 101 LYS A N 1
ATOM 839 C CA . LYS A 1 101 ? -5.457 0.678 -16.920 1.00 69.69 101 LYS A CA 1
ATOM 840 C C . LYS A 1 101 ? -4.238 0.491 -17.813 1.00 69.69 101 LYS A C 1
ATOM 842 O O . LYS A 1 101 ? -4.000 -0.598 -18.311 1.00 69.69 101 LYS A O 1
ATOM 847 N N . GLU A 1 102 ? -3.540 1.597 -18.027 1.00 65.88 102 GLU A N 1
ATOM 848 C CA . GLU A 1 102 ? -2.300 1.689 -18.774 1.00 65.88 102 GLU A CA 1
ATOM 849 C C . GLU A 1 102 ? -1.281 2.300 -17.815 1.00 65.88 102 GLU A C 1
ATOM 851 O O . GLU A 1 102 ? -1.521 3.387 -17.278 1.00 65.88 102 GLU A O 1
ATOM 856 N N . PHE A 1 103 ? -0.182 1.603 -17.542 1.00 59.22 103 PHE A N 1
ATOM 857 C CA . PHE A 1 103 ? 0.898 2.172 -16.742 1.00 59.22 103 PHE A CA 1
ATOM 858 C C . PHE A 1 103 ? 1.645 3.193 -17.593 1.00 59.22 103 PHE A C 1
ATOM 860 O O . PHE A 1 103 ? 2.475 2.810 -18.405 1.00 59.22 103 PHE A O 1
ATOM 867 N N . SER A 1 104 ? 1.304 4.473 -17.445 1.00 52.78 104 SER A N 1
ATOM 868 C CA . SER A 1 104 ? 2.043 5.580 -18.047 1.00 52.78 104 SER A CA 1
ATOM 869 C C . SER A 1 104 ? 2.964 6.210 -17.016 1.00 52.78 104 SER A C 1
ATOM 871 O O . SER A 1 104 ? 2.593 7.180 -16.346 1.00 52.78 104 SER A O 1
ATOM 873 N N . ILE A 1 105 ? 4.153 5.637 -16.863 1.00 53.34 105 ILE A N 1
ATOM 874 C CA . ILE A 1 105 ? 5.266 6.327 -16.219 1.00 53.34 105 ILE A CA 1
ATOM 875 C C . ILE A 1 105 ? 6.168 6.812 -17.336 1.00 53.34 105 ILE A C 1
ATOM 877 O O . ILE A 1 105 ? 6.714 5.999 -18.067 1.00 53.34 105 ILE A O 1
ATOM 881 N N . GLU A 1 106 ? 6.266 8.135 -17.472 1.00 55.78 106 GLU A N 1
ATOM 882 C CA . GLU A 1 106 ? 7.221 8.770 -18.389 1.00 55.78 106 GLU A CA 1
ATOM 883 C C . GLU A 1 106 ? 7.105 8.239 -19.838 1.00 55.78 106 GLU A C 1
ATOM 885 O O . GLU A 1 106 ? 8.102 7.943 -20.478 1.00 55.78 106 GLU A O 1
ATOM 890 N N . ASP A 1 107 ? 5.862 8.145 -20.337 1.00 55.38 107 ASP A N 1
ATOM 891 C CA . ASP A 1 107 ? 5.467 7.859 -21.736 1.00 55.38 107 ASP A CA 1
ATOM 892 C C . ASP A 1 107 ? 5.402 6.387 -22.198 1.00 55.38 107 ASP A C 1
ATOM 894 O O . ASP A 1 107 ? 5.002 6.111 -23.332 1.00 55.38 107 ASP A O 1
ATOM 898 N N . GLU A 1 108 ? 5.660 5.425 -21.315 1.00 56.31 108 GLU A N 1
ATOM 899 C CA . GLU A 1 108 ? 5.463 3.992 -21.591 1.00 56.31 108 GLU A CA 1
ATOM 900 C C . GLU A 1 108 ? 3.998 3.552 -21.388 1.00 56.31 108 GLU A C 1
ATOM 902 O O . GLU A 1 108 ? 3.221 4.234 -20.726 1.00 56.31 108 GLU A O 1
ATOM 907 N N . LYS A 1 109 ? 3.566 2.435 -21.989 1.00 62.69 109 LYS A N 1
ATOM 908 C CA . LYS A 1 109 ? 2.207 1.887 -21.801 1.00 62.69 109 LYS A CA 1
ATOM 909 C C . LYS A 1 109 ? 2.272 0.407 -21.464 1.00 62.69 109 LYS A C 1
ATOM 911 O O . LYS A 1 109 ? 2.586 -0.414 -22.325 1.00 62.69 109 LYS A O 1
ATOM 916 N N . PHE A 1 110 ? 1.917 0.067 -20.229 1.00 63.91 110 PHE A N 1
ATOM 917 C CA . PHE A 1 110 ? 1.773 -1.321 -19.788 1.00 63.91 110 PHE A CA 1
ATOM 918 C C . PHE A 1 110 ? 0.298 -1.710 -19.663 1.00 63.91 110 PHE A C 1
ATOM 920 O O . PHE A 1 110 ? -0.457 -0.999 -19.002 1.00 63.91 110 PHE A O 1
ATOM 927 N N . ASP A 1 111 ? -0.104 -2.829 -20.265 1.00 71.69 111 ASP A N 1
ATOM 928 C CA . ASP A 1 111 ? -1.452 -3.389 -20.122 1.00 71.69 111 ASP A CA 1
ATOM 929 C C . ASP A 1 111 ? -1.504 -4.296 -18.887 1.00 71.69 111 ASP A C 1
ATOM 931 O O . ASP A 1 111 ? -0.686 -5.204 -18.746 1.00 71.69 111 ASP A O 1
ATOM 935 N N . ILE A 1 112 ? -2.474 -4.070 -17.998 1.00 76.12 112 ILE A N 1
ATOM 936 C CA . ILE A 1 112 ? -2.663 -4.866 -16.776 1.00 76.12 112 ILE A CA 1
ATOM 937 C C . ILE A 1 112 ? -2.769 -6.377 -17.039 1.00 76.12 112 ILE A C 1
ATOM 939 O O . ILE A 1 112 ? -2.380 -7.169 -16.187 1.00 76.12 112 ILE A O 1
ATOM 943 N N . SER A 1 113 ? -3.243 -6.780 -18.222 1.00 74.50 113 SER A N 1
ATOM 944 C CA . SER A 1 113 ? -3.330 -8.188 -18.636 1.00 74.50 113 SER A CA 1
ATOM 945 C C . SER A 1 113 ? -1.973 -8.880 -18.796 1.00 74.50 113 SER A C 1
ATOM 947 O O . SER A 1 113 ? -1.922 -10.106 -18.820 1.00 74.50 113 SER A O 1
ATOM 949 N N . MET A 1 114 ? -0.883 -8.113 -18.887 1.00 78.50 114 MET A N 1
ATOM 950 C CA . MET A 1 114 ? 0.483 -8.620 -19.043 1.00 78.50 114 MET A CA 1
ATOM 951 C C . MET A 1 114 ? 1.239 -8.686 -17.708 1.00 78.50 114 MET A C 1
ATOM 953 O O . MET A 1 114 ? 2.388 -9.128 -17.686 1.00 78.50 114 MET A O 1
ATOM 957 N N . VAL A 1 115 ? 0.635 -8.224 -16.603 1.00 86.62 115 VAL A N 1
ATOM 958 C CA . VAL A 1 115 ? 1.245 -8.312 -15.270 1.00 86.62 115 VAL A CA 1
ATOM 959 C C . VAL A 1 115 ? 1.036 -9.735 -14.734 1.00 86.62 115 VAL A C 1
ATOM 961 O O . VAL A 1 115 ? -0.105 -10.205 -14.733 1.00 86.62 115 VAL A O 1
ATOM 964 N N . PRO A 1 116 ? 2.083 -10.417 -14.235 1.00 93.12 116 PRO A N 1
ATOM 965 C CA . PRO A 1 116 ? 1.921 -11.689 -13.535 1.00 93.12 116 PRO A CA 1
ATOM 966 C C . PRO A 1 116 ? 0.961 -11.584 -12.338 1.00 93.12 116 PRO A C 1
ATOM 968 O O . PRO A 1 116 ? 0.877 -10.552 -11.668 1.00 93.12 116 PRO A O 1
ATOM 971 N N . SER A 1 117 ? 0.230 -12.661 -12.048 1.00 94.88 117 SER A N 1
ATOM 972 C CA . SER A 1 117 ? -0.826 -12.650 -11.023 1.00 94.88 117 SER A CA 1
ATOM 973 C C . SER A 1 117 ? -0.256 -12.368 -9.626 1.00 94.88 117 SER A C 1
ATOM 975 O O . SER A 1 117 ? -0.805 -11.558 -8.883 1.00 94.88 117 SER A O 1
ATOM 977 N N . GLU A 1 118 ? 0.896 -12.951 -9.294 1.00 96.88 118 GLU A N 1
ATOM 978 C CA . GLU A 1 118 ? 1.624 -12.744 -8.040 1.00 96.88 118 GLU A CA 1
ATOM 979 C C . GLU A 1 118 ? 2.070 -11.290 -7.834 1.00 96.88 118 GLU A C 1
ATOM 981 O O . GLU A 1 118 ? 1.983 -10.774 -6.720 1.00 96.88 118 GLU A O 1
ATOM 986 N N . VAL A 1 119 ? 2.442 -10.595 -8.912 1.00 95.56 119 VAL A N 1
ATOM 987 C CA . VAL A 1 119 ? 2.806 -9.171 -8.888 1.00 95.56 119 VAL A CA 1
ATOM 988 C C . VAL A 1 119 ? 1.570 -8.304 -8.631 1.00 95.56 119 VAL A C 1
ATOM 990 O O . VAL A 1 119 ? 1.602 -7.376 -7.825 1.00 95.56 119 VAL A O 1
ATOM 993 N N . LEU A 1 120 ? 0.434 -8.620 -9.265 1.00 95.38 120 LEU A N 1
ATOM 994 C CA . LEU A 1 120 ? -0.827 -7.926 -8.981 1.00 95.38 120 LEU A CA 1
ATOM 995 C C . LEU A 1 120 ? -1.298 -8.153 -7.542 1.00 95.38 120 LEU A C 1
ATOM 997 O O . LEU A 1 120 ? -1.774 -7.211 -6.909 1.00 95.38 120 LEU A O 1
ATOM 1001 N N . ILE A 1 121 ? -1.162 -9.375 -7.021 1.00 98.31 121 ILE A N 1
ATOM 1002 C CA . ILE A 1 121 ? -1.491 -9.691 -5.626 1.00 98.31 121 ILE A CA 1
ATOM 1003 C C . ILE A 1 121 ? -0.615 -8.865 -4.678 1.00 98.31 121 ILE A C 1
ATOM 1005 O O . ILE A 1 121 ? -1.152 -8.292 -3.732 1.00 98.31 121 ILE A O 1
ATOM 1009 N N . GLY A 1 122 ? 0.689 -8.748 -4.949 1.00 98.06 122 GLY A N 1
ATOM 1010 C CA . GLY A 1 122 ? 1.614 -7.948 -4.143 1.00 98.06 122 GLY A CA 1
ATOM 1011 C C . GLY A 1 122 ? 1.269 -6.460 -4.151 1.00 98.06 122 GLY A C 1
ATOM 1012 O O . GLY A 1 122 ? 1.109 -5.866 -3.084 1.00 98.06 122 GLY A O 1
ATOM 1013 N N . TRP A 1 123 ? 1.032 -5.869 -5.328 1.00 96.75 123 TRP A N 1
ATOM 1014 C CA . TRP A 1 123 ? 0.553 -4.485 -5.419 1.00 96.75 123 TRP A CA 1
ATOM 1015 C C . TRP A 1 123 ? -0.758 -4.267 -4.665 1.00 96.75 123 TRP A C 1
ATOM 1017 O O . TRP A 1 123 ? -0.872 -3.307 -3.910 1.00 96.75 123 TRP A O 1
ATOM 1027 N N . ILE A 1 124 ? -1.746 -5.153 -4.820 1.00 98.12 124 ILE A N 1
ATOM 1028 C CA . ILE A 1 124 ? -3.012 -5.023 -4.086 1.00 98.12 124 IL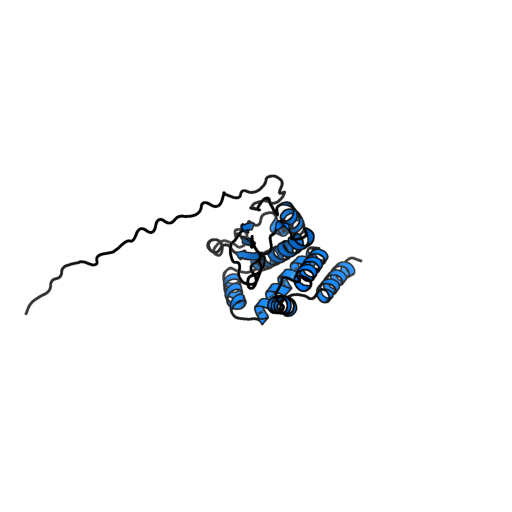E A CA 1
ATOM 1029 C C . ILE A 1 124 ? -2.779 -5.166 -2.577 1.00 98.12 124 ILE A C 1
ATOM 1031 O O . ILE A 1 124 ? -3.358 -4.400 -1.811 1.00 98.12 124 ILE A O 1
ATOM 1035 N N . GLY A 1 125 ? -1.929 -6.102 -2.150 1.00 98.56 125 GLY A N 1
ATOM 1036 C CA . GLY A 1 125 ? -1.527 -6.275 -0.754 1.00 98.56 125 GLY A CA 1
ATOM 1037 C C . GLY A 1 125 ? -0.965 -4.990 -0.156 1.00 98.56 125 GLY A C 1
ATOM 1038 O O . GLY A 1 125 ? -1.468 -4.508 0.857 1.00 98.56 125 GLY A O 1
ATOM 1039 N N . HIS A 1 126 ? -0.013 -4.362 -0.843 1.00 98.38 126 HIS A N 1
ATOM 1040 C CA . HIS A 1 126 ? 0.537 -3.065 -0.454 1.00 98.38 126 HIS A CA 1
ATOM 1041 C C . HIS A 1 126 ? -0.562 -1.998 -0.262 1.00 98.38 126 HIS A C 1
ATOM 1043 O O . HIS A 1 126 ? -0.645 -1.348 0.783 1.00 98.38 126 HIS A O 1
ATOM 1049 N N . GLU A 1 127 ? -1.488 -1.865 -1.218 1.00 98.25 127 GLU A N 1
ATOM 1050 C CA . GLU A 1 127 ? -2.595 -0.902 -1.110 1.00 98.25 127 GLU A CA 1
ATOM 1051 C C . GLU A 1 127 ? -3.562 -1.212 0.046 1.00 98.25 127 GLU A C 1
ATOM 1053 O O . GLU A 1 127 ? -4.118 -0.303 0.675 1.00 98.25 127 GLU A O 1
ATOM 1058 N N . LEU A 1 128 ? -3.773 -2.492 0.363 1.00 98.56 128 LEU A N 1
ATOM 1059 C CA . LEU A 1 128 ? -4.530 -2.904 1.545 1.00 98.56 128 LEU A CA 1
ATOM 1060 C C . LEU A 1 128 ? -3.771 -2.565 2.838 1.00 98.56 128 LEU A C 1
ATOM 1062 O O . LEU A 1 128 ? -4.407 -2.134 3.803 1.00 98.56 128 LEU A O 1
ATOM 1066 N N . GLY A 1 129 ? -2.437 -2.644 2.838 1.00 98.31 129 GLY A N 1
ATOM 1067 C CA . GLY A 1 129 ? -1.570 -2.166 3.920 1.00 98.31 129 GLY A CA 1
ATOM 1068 C C . GLY A 1 129 ? -1.757 -0.675 4.219 1.00 98.31 129 GLY A C 1
ATOM 1069 O O . GLY A 1 129 ? -1.951 -0.289 5.374 1.00 98.31 129 GLY A O 1
ATOM 1070 N N . HIS A 1 130 ? -1.843 0.171 3.188 1.00 98.00 130 HIS A N 1
ATOM 1071 C CA . HIS A 1 130 ? -2.239 1.573 3.368 1.00 98.00 130 HIS A CA 1
ATOM 1072 C C . HIS A 1 130 ? -3.626 1.716 4.011 1.00 98.00 130 HIS A C 1
ATOM 1074 O O . HIS A 1 130 ? -3.823 2.548 4.899 1.00 98.00 130 HIS A O 1
ATOM 1080 N N . ILE A 1 131 ? -4.605 0.902 3.603 1.00 97.88 131 ILE A N 1
ATOM 1081 C CA . ILE A 1 131 ? -5.947 0.939 4.202 1.00 97.88 131 ILE A CA 1
ATOM 1082 C C . ILE A 1 131 ? -5.912 0.528 5.680 1.00 97.88 131 ILE A C 1
ATOM 1084 O O . ILE A 1 131 ? -6.640 1.135 6.474 1.00 97.88 131 ILE A O 1
ATOM 1088 N N . MET A 1 132 ? -5.071 -0.435 6.068 1.00 97.56 132 MET A N 1
ATOM 1089 C CA . MET A 1 132 ? -4.859 -0.796 7.475 1.00 97.56 132 MET A CA 1
ATOM 1090 C C . MET A 1 132 ? -4.365 0.407 8.287 1.00 97.56 132 MET A C 1
ATOM 1092 O O . MET A 1 132 ? -5.012 0.777 9.269 1.00 97.56 132 MET A O 1
ATOM 1096 N N . ASP A 1 133 ? -3.336 1.116 7.812 1.00 95.50 133 ASP A N 1
ATOM 1097 C CA . ASP A 1 133 ? -2.859 2.353 8.450 1.00 95.50 133 ASP A CA 1
ATOM 1098 C C . ASP A 1 133 ? -3.962 3.431 8.530 1.00 95.50 133 ASP A C 1
ATOM 1100 O O . ASP A 1 133 ? -4.181 4.084 9.557 1.00 95.50 133 ASP A O 1
ATOM 1104 N N . TYR A 1 134 ? -4.745 3.604 7.462 1.00 95.00 134 TYR A N 1
ATOM 1105 C CA . TYR A 1 134 ? -5.798 4.619 7.433 1.00 95.00 134 TYR A CA 1
ATOM 1106 C C . TYR A 1 134 ? -6.937 4.362 8.426 1.00 95.00 134 TYR A C 1
ATOM 1108 O O . TYR A 1 134 ? -7.608 5.312 8.857 1.00 95.00 134 TYR A O 1
ATOM 1116 N N . ARG A 1 135 ? -7.220 3.096 8.746 1.00 92.06 135 ARG A N 1
ATOM 1117 C CA . ARG A 1 135 ? -8.305 2.705 9.660 1.00 92.06 135 ARG A CA 1
ATOM 1118 C C . ARG A 1 135 ? -8.030 3.129 11.097 1.00 92.06 135 ARG A C 1
ATOM 1120 O O . ARG A 1 135 ? -8.951 3.618 11.761 1.00 92.06 135 ARG A O 1
ATOM 1127 N N . GLU A 1 136 ? -6.776 3.056 11.524 1.00 90.31 136 GLU A N 1
ATOM 1128 C CA . GLU A 1 136 ? -6.368 3.398 12.891 1.00 90.31 136 GLU A CA 1
ATOM 1129 C C . GLU A 1 136 ? -6.321 4.920 13.131 1.00 90.31 136 GLU A C 1
ATOM 1131 O O . GLU A 1 136 ? -6.540 5.444 14.236 1.00 90.31 136 GLU A O 1
ATOM 1136 N N . ARG A 1 137 ? -6.167 5.700 12.059 1.00 91.94 137 ARG A N 1
ATOM 1137 C CA . ARG A 1 137 ? -6.047 7.161 12.142 1.00 91.94 137 ARG A CA 1
ATOM 1138 C C . ARG A 1 137 ? -7.361 7.863 12.497 1.00 91.94 137 ARG A C 1
ATOM 1140 O O . ARG A 1 137 ? -8.470 7.490 12.099 1.00 91.94 137 ARG A O 1
ATOM 1147 N N . SER A 1 138 ? -7.264 8.939 13.278 1.00 91.81 138 SER A N 1
ATOM 1148 C CA . SER A 1 138 ? -8.386 9.870 13.486 1.00 91.81 138 SER A CA 1
ATOM 1149 C C . SER A 1 138 ? -8.652 10.677 12.206 1.00 91.81 138 SER A C 1
ATOM 1151 O O . SER A 1 138 ? -7.846 10.657 11.280 1.00 91.81 138 SER A O 1
ATOM 1153 N N . SER A 1 139 ? -9.785 11.383 12.106 1.00 90.44 139 SER A N 1
ATOM 1154 C CA . SER A 1 139 ? -10.075 12.186 10.901 1.00 90.44 139 SER A CA 1
ATOM 1155 C C . SER A 1 139 ? -9.045 13.304 10.705 1.00 90.44 139 SER A C 1
ATOM 1157 O O . SER A 1 139 ? -8.560 13.499 9.595 1.00 90.44 139 SER A O 1
ATOM 1159 N N . ALA A 1 140 ? -8.647 13.974 11.793 1.00 91.00 140 ALA A N 1
ATOM 1160 C CA . ALA A 1 140 ? -7.553 14.944 11.776 1.00 91.00 140 ALA A CA 1
ATOM 1161 C C . ALA A 1 140 ? -6.208 14.280 11.430 1.00 91.00 140 ALA A C 1
ATOM 1163 O O . ALA A 1 140 ? -5.438 14.828 10.649 1.00 91.00 140 ALA A O 1
ATOM 1164 N N . GLY A 1 141 ? -5.957 13.070 11.945 1.00 92.56 141 GLY A N 1
ATOM 1165 C CA . GLY A 1 141 ? -4.756 12.294 11.635 1.00 92.56 141 GLY A CA 1
ATOM 1166 C C . GLY A 1 141 ? -4.648 11.898 10.160 1.00 92.56 141 GLY A C 1
ATOM 1167 O O . GLY A 1 141 ? -3.556 11.950 9.609 1.00 92.56 141 GLY A O 1
ATOM 1168 N N . LEU A 1 142 ? -5.762 11.561 9.501 1.00 92.25 142 LEU A N 1
ATOM 1169 C CA . LEU A 1 142 ? -5.799 11.292 8.057 1.00 92.25 142 LEU A CA 1
ATOM 1170 C C . LEU A 1 142 ? -5.571 12.550 7.220 1.00 92.25 142 LEU A C 1
ATOM 1172 O O . LEU A 1 142 ? -4.864 12.499 6.217 1.00 92.25 142 LEU A O 1
ATOM 1176 N N . LEU A 1 143 ? -6.148 13.682 7.629 1.00 91.69 143 LEU A N 1
ATOM 1177 C CA . LEU A 1 143 ? -5.894 14.955 6.958 1.00 91.69 143 LEU A CA 1
ATOM 1178 C C . LEU A 1 143 ? -4.411 15.330 7.060 1.00 91.69 143 LEU A C 1
ATOM 1180 O O . LEU A 1 143 ? -3.782 15.673 6.062 1.00 91.69 143 LEU A O 1
ATOM 1184 N N . TRP A 1 144 ? -3.845 15.210 8.262 1.00 93.88 144 TRP A N 1
ATOM 1185 C CA . TRP A 1 144 ? -2.435 15.486 8.509 1.00 93.88 144 TRP A CA 1
ATOM 1186 C C . TRP A 1 144 ? -1.509 14.516 7.776 1.00 93.88 144 TRP A C 1
ATOM 1188 O O . TRP A 1 144 ? -0.502 14.944 7.214 1.00 93.88 144 TRP A O 1
ATOM 1198 N N . PHE A 1 145 ? -1.881 13.233 7.720 1.00 93.88 145 PHE A N 1
ATOM 1199 C CA . PHE A 1 145 ? -1.209 12.236 6.893 1.00 93.88 145 PHE A CA 1
ATOM 1200 C C . PHE A 1 145 ? -1.151 12.703 5.438 1.00 93.88 145 PHE A C 1
ATOM 1202 O O . PHE A 1 145 ? -0.062 12.801 4.888 1.00 93.88 145 PHE A O 1
ATOM 1209 N N . GLY A 1 146 ? -2.290 13.084 4.848 1.00 92.69 146 GLY A N 1
ATOM 1210 C CA . GLY A 1 146 ? -2.345 13.551 3.461 1.00 92.69 146 GLY A CA 1
ATOM 1211 C C . GLY A 1 146 ? -1.455 14.770 3.200 1.00 92.69 146 GLY A C 1
ATOM 1212 O O . GLY A 1 146 ? -0.742 14.800 2.202 1.00 92.69 146 GLY A O 1
ATOM 1213 N N . ILE A 1 147 ? -1.434 15.745 4.118 1.00 93.69 147 ILE A N 1
ATOM 1214 C CA . ILE A 1 147 ? -0.567 16.934 4.019 1.00 93.69 147 ILE A CA 1
ATOM 1215 C C . ILE A 1 147 ? 0.914 16.543 4.057 1.00 93.69 147 ILE A C 1
ATOM 1217 O O . ILE A 1 147 ? 1.698 16.993 3.220 1.00 93.69 147 ILE A O 1
ATOM 1221 N N . LYS A 1 148 ? 1.324 15.705 5.013 1.00 94.69 148 LYS A N 1
ATOM 1222 C CA . LYS A 1 148 ? 2.724 15.279 5.126 1.00 94.69 148 LYS A CA 1
ATOM 1223 C C . LYS A 1 148 ? 3.156 14.408 3.952 1.00 94.69 148 LYS A C 1
ATOM 1225 O O . LYS A 1 148 ? 4.262 14.581 3.453 1.00 94.69 148 LYS A O 1
ATOM 1230 N N . TYR A 1 149 ? 2.272 13.538 3.478 1.00 92.56 149 TYR A N 1
ATOM 1231 C CA . TYR A 1 149 ? 2.535 12.643 2.359 1.00 92.56 149 TYR A CA 1
ATOM 1232 C C . TYR A 1 149 ? 2.808 13.407 1.053 1.00 92.56 149 TYR A C 1
ATOM 1234 O O . TYR A 1 149 ? 3.583 12.954 0.223 1.00 92.56 149 TYR A O 1
ATOM 1242 N N . ILE A 1 150 ? 2.250 14.609 0.870 1.00 91.12 150 ILE A N 1
ATOM 1243 C CA . ILE A 1 150 ? 2.570 15.441 -0.306 1.00 91.12 150 ILE A CA 1
ATOM 1244 C C . ILE A 1 150 ? 3.756 16.396 -0.093 1.00 91.12 150 ILE A C 1
ATOM 1246 O O . ILE A 1 150 ? 4.323 16.869 -1.076 1.00 91.12 150 ILE A O 1
ATOM 1250 N N . THR A 1 151 ? 4.127 16.707 1.155 1.00 92.81 151 THR A N 1
ATOM 1251 C CA . THR A 1 151 ? 5.135 17.743 1.472 1.00 92.81 151 THR A CA 1
ATOM 1252 C C . THR A 1 151 ? 6.474 17.201 1.974 1.00 92.81 151 THR A C 1
ATOM 1254 O O . THR A 1 151 ? 7.467 17.920 1.905 1.00 92.81 151 THR A O 1
ATOM 1257 N N . SER A 1 152 ? 6.541 15.959 2.463 1.00 95.31 152 SER A N 1
ATOM 1258 C CA . SER A 1 152 ? 7.736 15.402 3.107 1.00 95.31 152 SER A CA 1
ATOM 1259 C C . SER A 1 152 ? 8.155 14.073 2.491 1.00 95.31 152 SER A C 1
ATOM 1261 O O . SER A 1 152 ? 7.479 13.059 2.645 1.00 95.31 152 SER A O 1
ATOM 1263 N N . LYS A 1 153 ? 9.335 14.058 1.861 1.00 93.62 153 LYS A N 1
ATOM 1264 C CA . LYS A 1 153 ? 9.929 12.845 1.281 1.00 93.62 153 LYS A CA 1
ATOM 1265 C C . LYS A 1 153 ? 10.155 11.745 2.325 1.00 93.62 153 LYS A C 1
ATOM 1267 O O . LYS A 1 153 ? 9.873 10.584 2.056 1.00 93.62 153 LYS A O 1
ATOM 1272 N N . ASN A 1 154 ? 10.607 12.115 3.524 1.00 95.44 154 ASN A N 1
ATOM 1273 C CA . ASN A 1 154 ? 10.806 11.157 4.613 1.00 95.44 154 ASN A CA 1
ATOM 1274 C C . ASN A 1 154 ? 9.480 10.553 5.076 1.00 95.44 154 ASN A C 1
ATOM 1276 O O . ASN A 1 154 ? 9.412 9.353 5.301 1.00 95.44 154 ASN A O 1
ATOM 1280 N N . TYR A 1 155 ? 8.415 11.358 5.132 1.00 94.94 155 TYR A N 1
ATOM 1281 C CA . TYR A 1 155 ? 7.101 10.851 5.518 1.00 94.94 155 TYR A CA 1
ATOM 1282 C C . TYR A 1 155 ? 6.484 9.939 4.455 1.00 94.94 155 TYR A C 1
ATOM 1284 O O . TYR A 1 155 ? 5.789 8.991 4.800 1.00 94.94 155 TYR A O 1
ATOM 1292 N N . ILE A 1 156 ? 6.749 10.202 3.169 1.00 95.38 156 ILE A N 1
ATOM 1293 C CA . ILE A 1 156 ? 6.398 9.262 2.096 1.00 95.38 156 ILE A CA 1
ATOM 1294 C C . ILE A 1 156 ? 7.104 7.931 2.352 1.00 95.38 156 ILE A C 1
ATOM 1296 O O . ILE A 1 156 ? 6.433 6.916 2.438 1.00 95.38 156 ILE A O 1
ATOM 1300 N N . ARG A 1 157 ? 8.429 7.941 2.554 1.00 96.50 157 ARG A N 1
ATOM 1301 C CA . ARG A 1 157 ? 9.205 6.720 2.831 1.00 96.50 157 ARG A CA 1
ATOM 1302 C C . ARG A 1 157 ? 8.663 5.948 4.038 1.00 96.50 157 ARG A C 1
ATOM 1304 O O . ARG A 1 157 ? 8.505 4.739 3.963 1.00 96.50 157 ARG A O 1
ATOM 1311 N N . GLU A 1 158 ? 8.353 6.633 5.136 1.00 96.50 158 GLU A N 1
ATOM 1312 C CA . GLU A 1 158 ? 7.734 6.009 6.315 1.00 96.50 158 GLU A CA 1
ATOM 1313 C C . GLU A 1 158 ? 6.388 5.350 5.976 1.00 96.50 158 GLU A C 1
ATOM 1315 O O . GLU A 1 158 ? 6.130 4.227 6.401 1.00 96.50 158 GLU A O 1
ATOM 1320 N N . ALA A 1 159 ? 5.538 6.030 5.203 1.00 96.38 159 ALA A N 1
ATOM 1321 C CA . ALA A 1 159 ? 4.220 5.527 4.829 1.00 96.38 159 ALA A CA 1
ATOM 1322 C C . ALA A 1 159 ? 4.281 4.337 3.856 1.00 96.38 159 ALA A C 1
ATOM 1324 O O . ALA A 1 159 ? 3.533 3.380 4.046 1.00 96.38 159 ALA A O 1
ATOM 1325 N N . GLU A 1 160 ? 5.158 4.383 2.847 1.00 97.12 160 GLU A N 1
ATOM 1326 C CA . GLU A 1 160 ? 5.357 3.278 1.898 1.00 97.12 160 GLU A CA 1
ATOM 1327 C C . GLU A 1 160 ? 5.923 2.043 2.606 1.00 97.12 160 GLU A C 1
ATOM 1329 O O . GLU A 1 160 ? 5.394 0.945 2.454 1.00 97.12 160 GLU A O 1
ATOM 1334 N N . ARG A 1 161 ? 6.944 2.224 3.455 1.00 98.00 161 ARG A N 1
ATOM 1335 C CA . ARG A 1 161 ? 7.534 1.114 4.217 1.00 98.00 161 ARG A CA 1
ATOM 1336 C C . ARG A 1 161 ? 6.543 0.520 5.209 1.00 98.00 161 ARG A C 1
ATOM 1338 O O . ARG A 1 161 ? 6.500 -0.693 5.349 1.00 98.00 161 ARG A O 1
ATOM 1345 N N . ALA A 1 162 ? 5.702 1.339 5.845 1.00 97.38 162 ALA A N 1
ATOM 1346 C CA . ALA A 1 162 ? 4.633 0.829 6.702 1.00 97.38 162 ALA A CA 1
ATOM 1347 C C . ALA A 1 162 ? 3.621 -0.026 5.920 1.00 97.38 162 ALA A C 1
ATOM 1349 O O . ALA A 1 162 ? 3.157 -1.040 6.438 1.00 97.38 162 ALA A O 1
ATOM 1350 N N . ALA A 1 163 ? 3.280 0.355 4.685 1.00 97.94 163 ALA A N 1
ATOM 1351 C CA . ALA A 1 163 ? 2.396 -0.439 3.835 1.00 97.94 163 ALA A CA 1
ATOM 1352 C C . ALA A 1 163 ? 3.026 -1.781 3.433 1.00 97.94 163 ALA A C 1
ATOM 1354 O O . ALA A 1 163 ? 2.353 -2.808 3.552 1.00 97.94 163 ALA A O 1
ATOM 1355 N N . ASP A 1 164 ? 4.311 -1.792 3.060 1.00 98.19 164 ASP A N 1
ATOM 1356 C CA . ASP A 1 164 ? 5.057 -3.031 2.808 1.00 98.19 164 ASP A CA 1
ATOM 1357 C C . ASP A 1 164 ? 5.097 -3.915 4.064 1.00 98.19 164 ASP A C 1
ATOM 1359 O O . ASP A 1 164 ? 4.751 -5.090 3.992 1.00 98.19 164 ASP A O 1
ATOM 1363 N N . THR A 1 165 ? 5.420 -3.355 5.237 1.00 97.81 165 THR A N 1
ATOM 1364 C CA . THR A 1 165 ? 5.419 -4.099 6.507 1.00 97.81 165 THR A CA 1
ATOM 1365 C C . THR A 1 165 ? 4.048 -4.699 6.812 1.00 97.81 165 THR A C 1
ATOM 1367 O O . THR A 1 165 ? 3.968 -5.862 7.195 1.00 97.81 165 THR A O 1
ATOM 1370 N N . TYR A 1 166 ? 2.950 -3.960 6.605 1.00 98.12 166 TYR A N 1
ATOM 1371 C CA . TYR A 1 166 ? 1.614 -4.543 6.747 1.00 98.12 166 TYR A CA 1
ATOM 1372 C C . TYR A 1 166 ? 1.421 -5.727 5.799 1.00 98.12 166 TYR A C 1
ATOM 1374 O O . TYR A 1 166 ? 0.917 -6.753 6.236 1.00 98.12 166 TYR A O 1
ATOM 1382 N N . ALA A 1 167 ? 1.808 -5.620 4.529 1.00 98.12 167 ALA A N 1
ATOM 1383 C CA . ALA A 1 167 ? 1.688 -6.733 3.590 1.00 98.12 167 ALA A CA 1
ATOM 1384 C C . ALA A 1 167 ? 2.511 -7.957 4.002 1.00 98.12 167 ALA A C 1
ATOM 1386 O O . ALA A 1 167 ? 1.974 -9.066 4.038 1.00 98.12 167 ALA A O 1
ATOM 1387 N N . VAL A 1 168 ? 3.765 -7.758 4.402 1.00 97.88 168 VAL A N 1
ATOM 1388 C CA . VAL A 1 168 ? 4.634 -8.838 4.884 1.00 97.88 168 VAL A CA 1
ATOM 1389 C C . VAL A 1 168 ? 4.035 -9.512 6.120 1.00 97.88 168 VAL A C 1
ATOM 1391 O O . VAL A 1 168 ? 3.858 -10.728 6.119 1.00 97.88 168 VAL A O 1
ATOM 1394 N N . ASN A 1 169 ? 3.590 -8.729 7.107 1.00 96.94 169 ASN A N 1
ATOM 1395 C CA . ASN A 1 169 ? 2.975 -9.242 8.337 1.00 96.94 169 ASN A CA 1
ATOM 1396 C C . ASN A 1 169 ? 1.664 -10.007 8.097 1.00 96.94 169 ASN A C 1
ATOM 1398 O O . ASN A 1 169 ? 1.250 -10.790 8.946 1.00 96.94 169 ASN A O 1
ATOM 1402 N N . HIS A 1 170 ? 1.002 -9.790 6.957 1.00 97.50 170 HIS A N 1
ATOM 1403 C CA . HIS A 1 170 ? -0.194 -10.540 6.563 1.00 97.50 170 HIS A CA 1
ATOM 1404 C C . HIS A 1 170 ? 0.143 -11.717 5.629 1.00 97.50 170 HIS A C 1
ATOM 1406 O O . HIS A 1 170 ? -0.751 -12.308 5.031 1.00 97.50 170 HIS A O 1
ATOM 1412 N N . GLY A 1 171 ? 1.418 -12.097 5.501 1.00 97.38 171 GLY A N 1
ATOM 1413 C CA . GLY A 1 171 ? 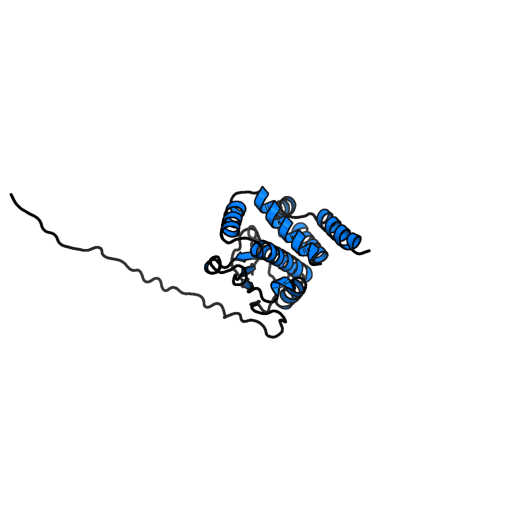1.852 -13.263 4.729 1.00 97.38 171 GLY A CA 1
ATOM 1414 C C . GLY A 1 171 ? 1.916 -13.030 3.220 1.00 97.38 171 GLY A C 1
ATOM 1415 O O . GLY A 1 171 ? 1.783 -13.984 2.459 1.00 97.38 171 GLY A O 1
ATOM 1416 N N . LEU A 1 172 ? 2.088 -11.777 2.783 1.00 98.19 172 LEU A N 1
ATOM 1417 C CA . LEU A 1 172 ? 2.258 -11.414 1.368 1.00 98.19 172 LEU A CA 1
ATOM 1418 C C . LEU A 1 172 ? 3.712 -11.072 1.001 1.00 98.19 172 LEU A C 1
ATOM 1420 O O . LEU A 1 172 ? 3.955 -10.449 -0.032 1.00 98.19 172 LEU A O 1
ATOM 1424 N N . GLY A 1 173 ? 4.684 -11.448 1.839 1.00 97.81 173 GLY A N 1
ATOM 1425 C CA . GLY A 1 173 ? 6.094 -11.089 1.657 1.00 97.81 173 GLY A CA 1
ATOM 1426 C C . GLY A 1 173 ? 6.668 -11.512 0.301 1.00 97.81 173 GLY A C 1
ATOM 1427 O O . GLY A 1 173 ? 7.210 -10.674 -0.418 1.00 97.81 173 GLY A O 1
ATOM 1428 N N . GLU A 1 174 ? 6.436 -12.760 -0.110 1.00 97.75 174 GLU A N 1
ATOM 1429 C CA . GLU A 1 174 ? 6.847 -13.277 -1.425 1.00 97.75 174 GLU A CA 1
ATOM 1430 C C . GLU A 1 174 ? 6.255 -12.467 -2.589 1.00 97.75 174 GLU A C 1
ATOM 1432 O O . GLU A 1 174 ? 6.935 -12.156 -3.566 1.00 97.75 174 GLU A O 1
ATOM 1437 N N . GLN A 1 175 ? 4.985 -12.066 -2.490 1.00 98.50 175 GLN A N 1
ATOM 1438 C CA . GLN A 1 175 ? 4.321 -11.277 -3.529 1.00 98.50 175 GLN A CA 1
ATOM 1439 C C . GLN A 1 175 ? 4.845 -9.836 -3.577 1.00 98.50 175 GLN A C 1
ATOM 1441 O O . GLN A 1 175 ? 4.938 -9.257 -4.663 1.00 98.50 175 GLN A O 1
ATOM 1446 N N . ILE A 1 176 ? 5.229 -9.253 -2.436 1.00 98.06 176 ILE A N 1
ATOM 1447 C CA . ILE A 1 176 ? 5.906 -7.947 -2.403 1.00 98.06 176 ILE A CA 1
ATOM 1448 C C . ILE A 1 176 ? 7.294 -8.050 -3.049 1.00 98.06 176 ILE A C 1
ATOM 1450 O O . ILE A 1 176 ? 7.638 -7.199 -3.874 1.00 98.06 176 ILE A O 1
ATOM 1454 N N . ILE A 1 177 ? 8.057 -9.112 -2.765 1.00 97.94 177 ILE A N 1
ATOM 1455 C CA . ILE A 1 177 ? 9.356 -9.373 -3.408 1.00 97.94 177 ILE A CA 1
ATOM 1456 C C . ILE A 1 177 ? 9.192 -9.518 -4.921 1.00 97.94 177 ILE A C 1
ATOM 1458 O O . ILE A 1 177 ? 9.900 -8.839 -5.667 1.00 97.94 177 ILE A O 1
ATOM 1462 N N . ALA A 1 178 ? 8.231 -10.331 -5.374 1.00 97.38 178 ALA A N 1
ATOM 1463 C CA . ALA A 1 178 ? 7.931 -10.519 -6.794 1.00 97.38 178 ALA A CA 1
ATOM 1464 C C . ALA A 1 178 ? 7.541 -9.198 -7.472 1.00 97.38 178 ALA A C 1
ATOM 1466 O O . ALA A 1 178 ? 7.971 -8.909 -8.587 1.00 97.38 178 ALA A O 1
ATOM 1467 N N . THR A 1 179 ? 6.768 -8.358 -6.781 1.00 95.31 179 THR A N 1
ATOM 1468 C CA . THR A 1 179 ? 6.383 -7.032 -7.281 1.00 95.31 179 THR A CA 1
ATOM 1469 C C . THR A 1 179 ? 7.591 -6.117 -7.439 1.00 95.31 179 THR A C 1
ATOM 1471 O O . THR A 1 179 ? 7.728 -5.444 -8.463 1.00 95.31 179 THR A O 1
ATOM 1474 N N . LYS A 1 180 ? 8.491 -6.101 -6.451 1.00 94.94 180 LYS A N 1
ATOM 1475 C CA . LYS A 1 180 ? 9.733 -5.329 -6.535 1.00 94.94 180 LYS A CA 1
ATOM 1476 C C . LYS A 1 180 ? 10.631 -5.817 -7.660 1.00 94.94 180 LYS A C 1
ATOM 1478 O O . LYS A 1 180 ? 11.090 -4.992 -8.447 1.00 94.94 180 LYS A O 1
ATOM 1483 N N . ASP A 1 181 ? 10.828 -7.127 -7.761 1.00 95.31 181 ASP A N 1
ATOM 1484 C CA . ASP A 1 181 ? 11.634 -7.735 -8.818 1.00 95.31 181 ASP A CA 1
ATOM 1485 C C . ASP A 1 181 ? 11.106 -7.342 -10.199 1.00 95.31 181 ASP A C 1
ATOM 1487 O O . ASP A 1 181 ? 11.839 -6.807 -11.035 1.00 95.31 181 ASP A O 1
ATOM 1491 N N . PHE A 1 182 ? 9.790 -7.487 -10.386 1.00 92.12 182 PHE A N 1
ATOM 1492 C CA . PHE A 1 182 ? 9.113 -7.121 -11.619 1.00 92.12 182 PHE A CA 1
ATOM 1493 C C . PHE A 1 182 ? 9.375 -5.667 -12.005 1.00 92.12 182 PHE A C 1
ATOM 1495 O O . PHE A 1 182 ? 9.669 -5.406 -13.168 1.00 92.12 182 PHE A O 1
ATOM 1502 N N . ILE A 1 183 ? 9.293 -4.723 -11.060 1.00 90.06 183 ILE A N 1
ATOM 1503 C CA . ILE A 1 183 ? 9.513 -3.295 -11.327 1.00 90.06 183 ILE A CA 1
ATOM 1504 C C . ILE A 1 183 ? 10.981 -3.000 -11.657 1.00 90.06 183 ILE A C 1
ATOM 1506 O O . ILE A 1 183 ? 11.267 -2.315 -12.644 1.00 90.06 183 ILE A O 1
ATOM 1510 N N . LEU A 1 184 ? 11.914 -3.488 -10.838 1.00 92.31 184 LEU A N 1
ATOM 1511 C CA . LEU A 1 184 ? 13.335 -3.152 -10.963 1.00 92.31 184 LEU A CA 1
ATOM 1512 C C . LEU A 1 184 ? 13.952 -3.770 -12.226 1.00 92.31 184 LEU A C 1
ATOM 1514 O O . LEU A 1 184 ? 14.729 -3.112 -12.927 1.00 92.31 184 LEU A O 1
ATOM 1518 N N . ASN A 1 185 ? 13.511 -4.972 -12.598 1.00 90.69 185 ASN A N 1
ATOM 1519 C CA . ASN A 1 185 ? 13.996 -5.675 -13.786 1.00 90.69 185 ASN A CA 1
ATOM 1520 C C . ASN A 1 185 ? 13.217 -5.341 -15.065 1.00 90.69 185 ASN A C 1
ATOM 1522 O O . ASN A 1 185 ? 13.596 -5.777 -16.154 1.00 90.69 185 ASN A O 1
ATOM 1526 N N . HIS A 1 186 ? 12.155 -4.535 -14.987 1.00 85.81 186 HIS A N 1
ATOM 1527 C CA . HIS A 1 186 ? 11.395 -4.174 -16.177 1.00 85.81 186 HIS A CA 1
ATOM 1528 C C . HIS A 1 186 ? 12.186 -3.219 -17.082 1.00 85.81 186 HIS A C 1
ATOM 1530 O O . HIS A 1 186 ? 12.513 -2.099 -16.688 1.00 85.81 186 HIS A O 1
ATOM 1536 N N . SER A 1 187 ? 12.463 -3.617 -18.324 1.00 76.69 187 SER A N 1
ATOM 1537 C CA . SER A 1 187 ? 13.244 -2.803 -19.275 1.00 76.69 187 SER A CA 1
ATOM 1538 C C . SER A 1 187 ? 12.541 -1.520 -19.724 1.00 76.69 187 SER A C 1
ATOM 1540 O O . SER A 1 187 ? 13.195 -0.564 -20.120 1.00 76.69 187 SER A O 1
ATOM 1542 N N . ARG A 1 188 ? 11.210 -1.506 -19.642 1.00 78.81 188 ARG A N 1
ATOM 1543 C CA . ARG A 1 188 ? 10.327 -0.406 -20.052 1.00 78.81 188 ARG A CA 1
ATOM 1544 C C . ARG A 1 188 ? 10.075 0.641 -18.966 1.00 78.81 188 ARG A C 1
ATOM 1546 O O . ARG A 1 188 ? 9.305 1.570 -19.166 1.00 78.81 188 ARG A O 1
ATOM 1553 N N . LEU A 1 189 ? 10.658 0.478 -17.780 1.00 82.12 189 LEU A N 1
ATOM 1554 C CA . LEU A 1 189 ? 10.519 1.448 -16.696 1.00 82.12 189 LEU A CA 1
ATOM 1555 C C . LEU A 1 189 ? 11.776 2.286 -16.580 1.00 82.12 189 LEU A C 1
ATOM 1557 O O . LEU A 1 189 ? 12.882 1.752 -16.623 1.00 82.12 189 LEU A O 1
ATOM 1561 N N . SER A 1 190 ? 11.595 3.595 -16.418 1.00 85.00 190 SER A N 1
ATOM 1562 C CA . SER A 1 190 ? 12.716 4.519 -16.344 1.00 85.00 190 SER A CA 1
ATOM 1563 C C . SER A 1 190 ? 13.560 4.288 -15.095 1.00 85.00 190 SER A C 1
ATOM 1565 O O . SER A 1 190 ? 13.052 3.961 -14.017 1.00 85.00 190 SER A O 1
ATOM 1567 N N . ASP A 1 191 ? 14.857 4.547 -15.218 1.00 88.81 191 ASP A N 1
ATOM 1568 C CA . ASP A 1 191 ? 15.785 4.459 -14.090 1.00 88.81 191 ASP A CA 1
ATOM 1569 C C . ASP A 1 191 ? 15.397 5.426 -12.964 1.00 88.81 191 ASP A C 1
ATOM 1571 O O . ASP A 1 191 ? 15.560 5.115 -11.788 1.00 88.81 191 ASP A O 1
ATOM 1575 N N . THR A 1 192 ? 14.790 6.571 -13.301 1.00 88.81 192 THR A N 1
ATOM 1576 C CA . THR A 1 192 ? 14.265 7.524 -12.309 1.00 88.81 192 THR A CA 1
ATOM 1577 C C . THR A 1 192 ? 13.132 6.912 -11.486 1.00 88.81 192 THR A C 1
ATOM 1579 O O . THR A 1 192 ? 13.067 7.114 -10.269 1.00 88.81 192 THR A O 1
ATOM 1582 N N . TYR A 1 193 ? 12.236 6.150 -12.121 1.00 87.38 193 TYR A N 1
ATOM 1583 C CA . TYR A 1 193 ? 11.181 5.442 -11.407 1.00 87.38 193 TYR A CA 1
ATOM 1584 C C . TYR A 1 193 ? 11.745 4.325 -10.529 1.00 87.38 193 TYR A C 1
ATOM 1586 O O . TYR A 1 193 ? 11.382 4.244 -9.356 1.00 87.38 193 TYR A O 1
ATOM 1594 N N . LYS A 1 194 ? 12.674 3.521 -11.053 1.00 90.88 194 LYS A N 1
ATOM 1595 C CA . LYS A 1 194 ? 13.331 2.447 -10.292 1.00 90.88 194 LYS A CA 1
ATOM 1596 C C . LYS A 1 194 ? 14.074 2.988 -9.072 1.00 90.88 194 LYS A C 1
ATOM 1598 O O . LYS A 1 194 ? 13.799 2.546 -7.961 1.00 90.88 194 LYS A O 1
ATOM 1603 N N . ALA A 1 195 ? 14.868 4.044 -9.244 1.00 93.56 195 ALA A N 1
ATOM 1604 C CA . ALA A 1 195 ? 15.573 4.712 -8.149 1.00 93.56 195 ALA A CA 1
ATOM 1605 C C . ALA A 1 195 ? 14.613 5.265 -7.081 1.00 93.56 195 ALA A C 1
ATOM 1607 O O . ALA A 1 195 ? 14.914 5.257 -5.888 1.00 93.56 195 ALA A O 1
ATOM 1608 N N . ARG A 1 196 ? 13.421 5.732 -7.481 1.00 92.38 196 ARG A N 1
ATOM 1609 C CA . ARG A 1 196 ? 12.375 6.135 -6.530 1.00 92.38 196 ARG A CA 1
ATOM 1610 C C . ARG A 1 196 ? 11.843 4.941 -5.731 1.00 92.38 196 ARG A C 1
ATOM 1612 O O . ARG A 1 196 ? 11.581 5.107 -4.541 1.00 92.38 196 ARG A O 1
ATOM 1619 N N . ILE A 1 197 ? 11.639 3.786 -6.365 1.00 93.19 197 ILE A N 1
ATOM 1620 C CA . ILE A 1 197 ? 11.190 2.564 -5.681 1.00 93.19 197 ILE A CA 1
ATOM 1621 C C . ILE A 1 197 ? 12.260 2.057 -4.705 1.00 93.19 197 ILE A C 1
ATOM 1623 O O . ILE A 1 197 ? 11.940 1.691 -3.576 1.00 93.19 197 ILE A O 1
ATOM 1627 N N . GLU A 1 198 ? 13.531 2.097 -5.093 1.00 95.62 198 GLU A N 1
ATOM 1628 C CA . GLU A 1 198 ? 14.650 1.734 -4.214 1.00 95.62 198 GLU A CA 1
ATOM 1629 C C . GLU A 1 198 ? 14.763 2.666 -2.998 1.00 95.62 198 GLU A C 1
ATOM 1631 O O . GLU A 1 198 ? 14.984 2.204 -1.885 1.00 95.62 198 GLU A O 1
ATOM 1636 N N . ASP A 1 199 ? 14.553 3.972 -3.182 1.00 95.75 199 ASP A N 1
ATOM 1637 C CA . ASP A 1 199 ? 14.687 4.969 -2.111 1.00 95.75 199 ASP A CA 1
ATOM 1638 C C . ASP A 1 199 ? 13.507 4.998 -1.122 1.00 95.75 199 ASP A C 1
ATOM 1640 O O . ASP A 1 199 ? 13.682 5.402 0.032 1.00 95.75 199 ASP A O 1
ATOM 1644 N N . LEU A 1 200 ? 12.293 4.643 -1.555 1.00 94.69 200 LEU A N 1
ATOM 1645 C CA . LEU A 1 200 ? 11.081 4.829 -0.745 1.00 94.69 200 LEU A CA 1
ATOM 1646 C C . LEU A 1 200 ? 10.544 3.557 -0.077 1.00 94.69 200 LEU A C 1
ATOM 1648 O O . LEU A 1 200 ? 9.855 3.692 0.930 1.00 94.69 200 LEU A O 1
ATOM 1652 N N . TYR A 1 201 ? 10.848 2.364 -0.591 1.00 96.31 201 TYR A N 1
ATOM 1653 C CA . TYR A 1 201 ? 10.208 1.095 -0.196 1.00 96.31 201 TYR A CA 1
ATOM 1654 C C . TYR A 1 201 ? 11.207 0.138 0.471 1.00 96.31 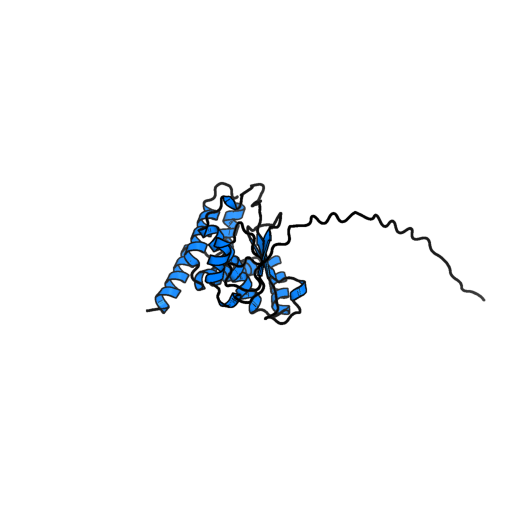201 TYR A C 1
ATOM 1656 O O . TYR A 1 201 ? 12.417 0.326 0.339 1.00 96.31 201 TYR A O 1
ATOM 1664 N N . LEU A 1 202 ? 10.731 -0.907 1.161 1.00 94.62 202 LEU A N 1
ATOM 1665 C CA . LEU A 1 202 ? 11.607 -1.912 1.795 1.00 94.62 202 LEU A CA 1
ATOM 1666 C C . LEU A 1 202 ? 12.358 -2.741 0.755 1.00 94.62 202 LEU A C 1
ATOM 1668 O O . LEU A 1 202 ? 11.716 -3.270 -0.148 1.00 94.62 202 LEU A O 1
ATOM 1672 N N . SER A 1 203 ? 13.687 -2.858 0.821 1.00 95.69 203 SER A N 1
ATOM 1673 C CA . SER A 1 203 ? 14.457 -3.722 -0.094 1.00 95.69 203 SER A CA 1
ATOM 1674 C C . SER A 1 203 ? 14.022 -5.192 0.014 1.00 95.69 203 SER A C 1
ATOM 1676 O O . SER A 1 203 ? 13.364 -5.580 0.978 1.00 95.69 203 SER A O 1
ATOM 1678 N N . GLN A 1 204 ? 14.363 -6.014 -0.983 1.00 94.88 204 GLN A N 1
ATOM 1679 C CA . GLN A 1 204 ? 14.037 -7.444 -0.936 1.00 94.88 204 GLN A CA 1
ATOM 1680 C C . GLN A 1 204 ? 14.681 -8.106 0.290 1.00 94.88 204 GLN A C 1
ATOM 1682 O O . GLN A 1 204 ? 14.025 -8.878 0.976 1.00 94.88 204 GLN A O 1
ATOM 1687 N N . GLU A 1 205 ? 15.913 -7.729 0.630 1.00 94.44 205 GLU A N 1
ATOM 1688 C CA . GLU A 1 205 ? 16.629 -8.202 1.817 1.00 94.44 205 GLU A CA 1
ATOM 1689 C C . GLU A 1 205 ? 15.935 -7.765 3.110 1.00 94.44 205 GLU A C 1
ATOM 1691 O O . GLU A 1 205 ? 15.770 -8.573 4.017 1.00 94.44 205 GLU A O 1
ATOM 1696 N N . GLU A 1 206 ? 15.485 -6.509 3.195 1.00 94.31 206 GLU A N 1
ATOM 1697 C CA . GLU A 1 206 ? 14.720 -6.025 4.351 1.00 94.31 206 GLU A CA 1
ATOM 1698 C C . GLU A 1 206 ? 13.396 -6.785 4.509 1.00 94.31 206 GLU A C 1
ATOM 1700 O O . GLU A 1 206 ? 12.991 -7.084 5.629 1.00 94.31 206 GLU A O 1
ATOM 1705 N N . ILE A 1 207 ? 12.732 -7.128 3.400 1.00 94.94 207 ILE A N 1
ATOM 1706 C CA . ILE A 1 207 ? 11.515 -7.947 3.420 1.00 94.94 207 ILE A CA 1
ATOM 1707 C C . ILE A 1 207 ? 11.823 -9.368 3.901 1.00 94.94 207 ILE A C 1
ATOM 1709 O O . ILE A 1 207 ? 11.082 -9.878 4.735 1.00 94.94 207 ILE A O 1
ATOM 1713 N N . MET A 1 208 ? 12.908 -9.988 3.427 1.00 93.56 208 MET A N 1
ATOM 1714 C CA . MET A 1 208 ? 13.322 -11.320 3.884 1.00 93.56 208 MET A CA 1
ATOM 1715 C C . MET A 1 208 ? 13.597 -11.344 5.388 1.00 93.56 208 MET A C 1
ATOM 1717 O O . MET A 1 208 ? 13.132 -12.249 6.069 1.00 93.56 208 MET A O 1
ATOM 1721 N N . VAL A 1 209 ? 14.266 -10.317 5.921 1.00 94.88 209 VAL A N 1
ATOM 1722 C CA . VAL A 1 209 ? 14.484 -10.191 7.372 1.00 94.88 209 VAL A CA 1
ATOM 1723 C C . VAL A 1 209 ? 13.153 -10.137 8.126 1.00 94.88 209 VAL A C 1
ATOM 1725 O O . VAL A 1 209 ? 12.990 -10.849 9.110 1.00 94.88 209 VAL A O 1
ATOM 1728 N N . LEU A 1 210 ? 12.175 -9.355 7.650 1.00 92.75 210 LEU A N 1
ATOM 1729 C CA . LEU A 1 210 ? 10.846 -9.306 8.275 1.00 92.75 210 LEU A CA 1
ATOM 1730 C C . LEU A 1 210 ? 10.116 -10.657 8.213 1.00 92.75 210 LEU A C 1
ATOM 1732 O O . LEU A 1 210 ? 9.448 -11.035 9.171 1.00 92.75 210 LEU A O 1
ATOM 1736 N N . ILE A 1 211 ? 10.227 -11.380 7.096 1.00 92.75 211 ILE A N 1
ATOM 1737 C CA . ILE A 1 211 ? 9.656 -12.727 6.945 1.00 92.75 211 ILE A CA 1
ATOM 1738 C C . ILE A 1 211 ? 10.283 -13.684 7.971 1.00 92.75 211 ILE A C 1
ATOM 1740 O O . ILE A 1 211 ? 9.557 -14.390 8.672 1.00 92.75 211 ILE A O 1
ATOM 1744 N N . ASP A 1 212 ? 11.612 -13.671 8.094 1.00 91.69 212 ASP A N 1
ATOM 1745 C CA . ASP A 1 212 ? 12.354 -14.522 9.027 1.00 91.69 212 ASP A CA 1
ATOM 1746 C C . ASP A 1 212 ? 12.005 -14.210 10.491 1.00 91.69 212 ASP A C 1
ATOM 1748 O O . ASP A 1 212 ? 11.827 -15.133 11.285 1.00 91.69 212 ASP A O 1
ATOM 1752 N N . GLU A 1 213 ? 11.846 -12.932 10.851 1.00 91.19 213 GLU A N 1
ATOM 1753 C CA . GLU A 1 213 ? 11.408 -12.510 12.190 1.00 91.19 213 GLU A CA 1
ATOM 1754 C C . GLU A 1 213 ? 10.013 -13.061 12.531 1.00 91.19 213 GLU A C 1
ATOM 1756 O O . GLU A 1 213 ? 9.811 -13.610 13.614 1.00 91.19 213 GLU A O 1
ATOM 1761 N N . ILE A 1 214 ? 9.064 -12.996 11.591 1.00 88.25 214 ILE A N 1
ATOM 1762 C CA . ILE A 1 214 ? 7.701 -13.523 11.784 1.00 88.25 214 ILE A CA 1
ATOM 1763 C C . ILE A 1 214 ? 7.709 -15.046 11.961 1.00 88.25 214 ILE A C 1
ATOM 1765 O O . ILE A 1 214 ? 6.955 -15.577 12.778 1.00 88.25 214 ILE A O 1
ATOM 1769 N N . HIS A 1 215 ? 8.529 -15.761 11.187 1.00 81.94 215 HIS A N 1
ATOM 1770 C CA . HIS A 1 215 ? 8.622 -17.218 11.285 1.00 81.94 215 HIS A CA 1
ATOM 1771 C C . HIS A 1 215 ? 9.396 -17.679 12.526 1.00 81.94 215 HIS A C 1
ATOM 1773 O O . HIS A 1 215 ? 9.036 -18.700 13.107 1.00 81.94 215 HIS A O 1
ATOM 1779 N N . GLY A 1 216 ? 10.402 -16.919 12.965 1.00 72.62 216 GLY A N 1
ATOM 1780 C CA . GLY A 1 216 ? 11.206 -17.223 14.150 1.00 72.62 216 GLY A CA 1
ATOM 1781 C C . GLY A 1 216 ? 10.490 -17.004 15.489 1.00 72.62 216 GLY A C 1
ATOM 1782 O O . GLY A 1 216 ? 10.880 -17.609 16.481 1.00 72.62 216 GLY A O 1
ATOM 1783 N N . GLU A 1 217 ? 9.435 -16.185 15.539 1.00 60.59 217 GLU A N 1
ATOM 1784 C CA . GLU A 1 217 ? 8.590 -16.011 16.737 1.00 60.59 217 GLU A CA 1
ATOM 1785 C C . GLU A 1 217 ? 7.518 -17.115 16.905 1.00 60.59 217 GLU A C 1
ATOM 1787 O O . GLU A 1 217 ? 6.765 -17.102 17.883 1.00 60.59 217 GLU A O 1
ATOM 1792 N N . GLY A 1 218 ? 7.423 -18.056 15.956 1.00 55.31 218 GLY A N 1
ATOM 1793 C CA . GLY A 1 218 ? 6.403 -19.111 15.912 1.00 55.31 218 GLY A CA 1
ATOM 1794 C C . GLY A 1 218 ? 6.831 -20.507 16.393 1.00 55.31 218 GLY A C 1
ATOM 1795 O O . GLY A 1 218 ? 5.963 -21.384 16.438 1.00 55.31 218 GLY A O 1
ATOM 1796 N N . ASP A 1 219 ? 8.107 -20.701 16.745 1.00 42.91 219 ASP A N 1
ATOM 1797 C CA . ASP A 1 219 ? 8.707 -21.961 17.241 1.00 42.91 219 ASP A CA 1
ATOM 1798 C C . ASP A 1 219 ? 8.975 -21.930 18.762 1.00 42.91 219 ASP A C 1
ATOM 1800 O O . ASP A 1 219 ? 8.835 -22.997 19.412 1.00 42.91 219 ASP A O 1
#

Sequence (219 aa):
MTGIIRKAYFILSFFILVPACYSQQPSMQQKDSLKFNNKIVPDVIWREAYVALSHYPELKDTPIEFRFKKNIKKSFMQAQPKIGGLFKKRKNRSYLIFINKEFSIEDEKFDISMVPSEVLIGWIGHELGHIMDYRERSSAGLLWFGIKYITSKNYIREAERAADTYAVNHGLGEQIIATKDFILNHSRLSDTYKARIEDLYLSQEEIMVLIDEIHGEGD

Secondary structure (DSSP, 8-state):
-------------------------------TT-SSSSEE--GGGHHHHHHHHHT-GGGSSS-EEEEEES--SS-SEEEEE-GGGTTS-GGG--EEEEEESEE-STT--EEGGGS-HHHHHHHHHHHHHHHHHHHHS-HHHHHHHHHHHHH-HHHHHHHHHHHHHHHIIIIIHHHHHHHHHHHHH-TTS-HHHHHHHHHHS--HHHHHHHHHHHHHTT-

Solvent-accessible surface area (backbone atoms only — not comparable to full-atom values): 12659 Å² total; per-residue (Å²): 132,89,78,91,87,90,88,79,88,84,81,82,77,80,78,77,82,68,80,81,79,71,78,80,69,80,85,79,52,60,59,87,86,51,96,47,47,59,40,26,53,54,79,94,49,40,66,36,50,50,55,33,49,68,49,40,70,89,49,36,73,44,34,38,34,49,38,78,37,87,79,52,81,96,48,60,61,46,57,44,72,40,74,94,27,52,87,43,60,66,92,66,34,37,36,35,34,38,32,36,61,50,40,57,63,94,86,36,78,43,56,63,90,75,54,57,64,56,33,51,21,15,54,49,24,31,39,50,17,46,50,55,59,58,57,77,40,51,59,68,51,48,53,50,47,56,54,39,52,77,74,32,73,68,51,34,25,54,52,45,31,49,9,46,50,42,18,38,78,44,74,36,43,69,24,42,42,47,31,50,51,54,54,67,70,33,87,76,52,53,68,70,57,40,53,49,51,64,73,32,40,71,49,64,67,58,46,49,53,54,54,50,53,62,58,66,77,73,119

Mean predicted aligned error: 9.83 Å

pLDDT: mean 82.69, std 18.77, range [35.28, 98.56]